Protein AF-A0A397SLP9-F1 (afdb_monomer)

Sequence (178 aa):
GDDTNVQESESQSRRNSSRRWTSPRITREQEKFQALLQELFTPAKGEKAKNVDEEEEDADGSATRAGLRVTKANQDEILCWYKYAEGFENRVRDIRTQDSSVTDPTARSRAYREVSQHLPGITEANLRKKTQKARNIYKVFVRIGINKIKRVKSYSAIAISNLSSTQIQSIIILHAVT

Organism: NCBI:txid658196

Radius of gyration: 26.46 Å; Cα contacts (8 Å, |Δi|>4): 104; chains: 1; bounding box: 80×56×82 Å

Mean predicted aligned error: 11.68 Å

Secondary structure (DSSP, 8-state):
-----------------------HHHHHHHHHHHHHHHHHHSPPTT------------SSHHHHHHHHHHHHHHHHHHHHHHHHHHHHHHHHHHHHHH-TT--HHHHHHHHHHHHHHTSTT--HHHHHHHHHHHHHHHHHHHHH-GGGGGG--S--HHHHHT--HHHHHHHHHHHHT-

pLDDT: mean 83.06, std 20.25, range [35.16, 98.69]

Structure (mmCIF, N/CA/C/O backbone):
data_AF-A0A397SLP9-F1
#
_entry.id   AF-A0A397SLP9-F1
#
loop_
_atom_site.group_PDB
_atom_site.id
_atom_site.type_symbol
_atom_site.label_atom_id
_atom_site.label_alt_id
_atom_site.label_comp_id
_atom_site.label_asym_id
_atom_site.label_e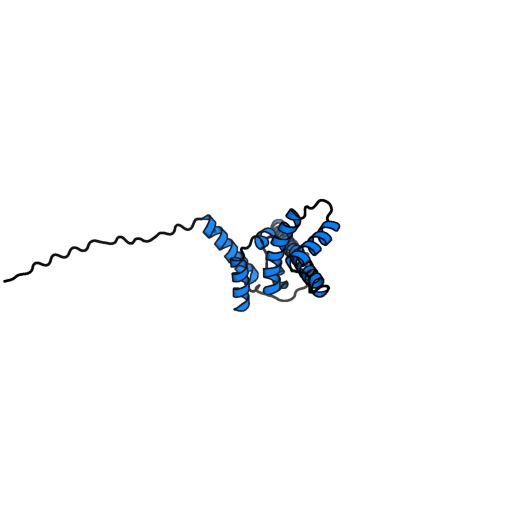ntity_id
_atom_site.label_seq_id
_atom_site.pdbx_PDB_ins_code
_atom_site.Cartn_x
_atom_site.Cartn_y
_atom_site.Cartn_z
_atom_site.occupancy
_atom_site.B_iso_or_equiv
_atom_site.auth_seq_id
_atom_site.auth_comp_id
_atom_site.auth_asym_id
_atom_site.auth_atom_id
_atom_site.pdbx_PDB_model_num
ATOM 1 N N . GLY A 1 1 ? 46.161 37.630 60.583 1.00 35.16 1 GLY A N 1
ATOM 2 C CA . GLY A 1 1 ? 45.102 37.202 61.507 1.00 35.16 1 GLY A CA 1
ATOM 3 C C . GLY A 1 1 ? 43.832 37.779 60.956 1.00 35.16 1 GLY A C 1
ATOM 4 O O . GLY A 1 1 ? 43.843 38.972 60.686 1.00 35.16 1 GLY A O 1
ATOM 5 N N . ASP A 1 2 ? 42.964 36.936 60.404 1.00 40.31 2 ASP A N 1
ATOM 6 C CA . ASP A 1 2 ? 41.846 36.289 61.134 1.00 40.31 2 ASP A CA 1
ATOM 7 C C . ASP A 1 2 ? 40.828 37.366 61.549 1.00 40.31 2 ASP A C 1
ATOM 9 O O . ASP A 1 2 ? 41.212 38.365 62.143 1.00 40.31 2 ASP A O 1
ATOM 13 N N . ASP A 1 3 ? 39.553 37.332 61.174 1.00 42.50 3 ASP A N 1
ATOM 14 C CA . ASP A 1 3 ? 38.672 36.179 61.045 1.00 42.50 3 ASP A CA 1
ATOM 15 C C . ASP A 1 3 ? 37.546 36.402 60.021 1.00 42.50 3 ASP A C 1
ATOM 17 O O . ASP A 1 3 ? 37.120 37.517 59.719 1.00 42.50 3 ASP A O 1
ATOM 21 N N . THR A 1 4 ? 37.078 35.262 59.524 1.00 49.31 4 THR A N 1
ATOM 22 C CA . THR A 1 4 ? 35.806 34.950 58.859 1.00 49.31 4 THR A CA 1
ATOM 23 C C . THR A 1 4 ? 34.607 35.895 59.071 1.00 49.31 4 THR A C 1
ATOM 25 O O . THR A 1 4 ? 34.236 36.245 60.186 1.00 49.31 4 THR A O 1
ATOM 28 N N . ASN A 1 5 ? 33.865 36.159 57.986 1.00 43.53 5 ASN A N 1
ATOM 29 C CA . ASN A 1 5 ? 32.406 36.244 58.068 1.00 43.53 5 ASN A CA 1
ATOM 30 C C . ASN A 1 5 ? 31.766 35.600 56.831 1.00 43.53 5 ASN A C 1
ATOM 32 O O . ASN A 1 5 ? 31.954 36.035 55.694 1.00 43.53 5 ASN A O 1
ATOM 36 N N . VAL A 1 6 ? 31.044 34.518 57.097 1.00 47.38 6 VAL A N 1
ATOM 37 C CA . VAL A 1 6 ? 30.242 33.743 56.161 1.00 47.38 6 VAL A CA 1
ATOM 38 C C . VAL A 1 6 ? 28.908 34.462 56.010 1.00 47.38 6 VAL A C 1
ATOM 40 O O . VAL A 1 6 ? 28.153 34.560 56.971 1.00 47.38 6 VAL A O 1
ATOM 43 N N . GLN A 1 7 ? 28.583 34.916 54.800 1.00 46.53 7 GLN A N 1
ATOM 44 C CA . GLN A 1 7 ? 27.198 35.204 54.449 1.00 46.53 7 GLN A CA 1
ATOM 45 C C . GLN A 1 7 ? 26.833 34.504 53.147 1.00 46.53 7 GLN A C 1
ATOM 47 O O . GLN A 1 7 ? 27.153 34.916 52.035 1.00 46.53 7 GLN A O 1
ATOM 52 N N . GLU A 1 8 ? 26.190 33.370 53.381 1.00 41.09 8 GLU A N 1
ATOM 53 C CA . GLU A 1 8 ? 25.277 32.643 52.526 1.00 41.09 8 GLU A CA 1
ATOM 54 C C . GLU A 1 8 ? 24.444 33.593 51.650 1.00 41.09 8 GLU A C 1
ATOM 56 O O . GLU A 1 8 ? 23.799 34.532 52.117 1.00 41.09 8 GLU A O 1
ATOM 61 N N . SER A 1 9 ? 24.470 33.361 50.344 1.00 45.47 9 SER A N 1
ATOM 62 C CA . SER A 1 9 ? 23.489 33.913 49.418 1.00 45.47 9 SER A CA 1
ATOM 63 C C . SER A 1 9 ? 23.185 32.846 48.386 1.00 45.47 9 SER A C 1
ATOM 65 O O . SER A 1 9 ? 23.760 32.784 47.300 1.00 45.47 9 SER A O 1
ATOM 67 N N . GLU A 1 10 ? 22.269 31.966 48.779 1.00 42.12 10 GLU A N 1
ATOM 68 C CA . GLU A 1 10 ? 21.476 31.175 47.857 1.00 42.12 10 GLU A CA 1
ATOM 69 C C . GLU A 1 10 ? 20.802 32.115 46.849 1.00 42.12 10 GLU A C 1
ATOM 71 O O . GLU A 1 10 ? 20.011 32.991 47.192 1.00 42.12 10 GLU A O 1
ATOM 76 N N . SER A 1 11 ? 21.101 31.936 45.567 1.00 48.62 11 SER A N 1
ATOM 77 C CA . SER A 1 11 ? 20.325 32.531 44.481 1.00 48.62 11 SER A CA 1
ATOM 78 C C . SER A 1 11 ? 20.024 31.459 43.448 1.00 48.62 11 SER A C 1
ATOM 80 O O . SER A 1 11 ? 20.692 31.286 42.436 1.00 48.62 11 SER A O 1
ATOM 82 N N . GLN A 1 12 ? 19.004 30.683 43.808 1.00 44.44 12 GLN A N 1
ATOM 83 C CA . GLN A 1 12 ? 17.846 30.363 42.981 1.00 44.44 12 GLN A CA 1
ATOM 84 C C . GLN A 1 12 ? 18.089 30.167 41.474 1.00 44.44 12 GLN A C 1
ATOM 86 O O . GLN A 1 12 ? 18.127 31.097 40.675 1.00 44.44 12 GLN A O 1
ATOM 91 N N . SER A 1 13 ? 18.049 28.891 41.085 1.00 45.97 13 SER A N 1
ATOM 92 C CA . SER A 1 13 ? 17.160 28.383 40.035 1.00 45.97 13 SER A CA 1
ATOM 93 C C . SER A 1 13 ? 16.934 29.305 38.827 1.00 45.97 13 SER A C 1
ATOM 95 O O . SER A 1 13 ? 15.917 29.992 38.718 1.00 45.97 13 SER A O 1
ATOM 97 N N . ARG A 1 14 ? 17.751 29.118 37.792 1.00 42.38 14 ARG A N 1
ATOM 98 C CA . ARG A 1 14 ? 17.234 29.125 36.419 1.00 42.38 14 ARG A CA 1
ATOM 99 C C . ARG A 1 14 ? 17.385 27.736 35.833 1.00 42.38 14 ARG A C 1
ATOM 101 O O . ARG A 1 14 ? 18.284 27.438 35.055 1.00 42.38 14 ARG A O 1
ATOM 108 N N . ARG A 1 15 ? 16.447 26.873 36.235 1.00 43.72 15 ARG A N 1
ATOM 109 C CA . ARG A 1 15 ? 16.041 25.711 35.448 1.00 43.72 15 ARG A CA 1
ATOM 110 C C . ARG A 1 15 ? 15.740 26.213 34.036 1.00 43.72 15 ARG A C 1
ATOM 112 O O . ARG A 1 15 ? 14.634 26.679 33.774 1.00 43.72 15 ARG A O 1
ATOM 119 N N . ASN A 1 16 ? 16.686 26.060 33.114 1.00 36.31 16 ASN A N 1
ATOM 120 C CA . ASN A 1 16 ? 16.372 25.944 31.696 1.00 36.31 16 ASN A CA 1
ATOM 121 C C . ASN A 1 16 ? 15.650 24.602 31.504 1.00 36.31 16 ASN A C 1
ATOM 123 O O . ASN A 1 16 ? 16.162 23.651 30.921 1.00 36.31 16 ASN A O 1
ATOM 127 N N . SER A 1 17 ? 14.433 24.514 32.045 1.00 39.94 17 SER A N 1
ATOM 128 C CA . SER A 1 17 ? 13.449 23.556 31.587 1.00 39.94 17 SER A CA 1
ATOM 129 C C . SER A 1 17 ? 13.077 24.040 30.199 1.00 39.94 17 SER A C 1
ATOM 131 O O . SER A 1 17 ? 12.253 24.939 30.029 1.00 39.94 17 SER A O 1
ATOM 133 N N . SER A 1 18 ? 13.769 23.484 29.206 1.00 43.06 18 SER A N 1
ATOM 134 C CA . SER A 1 18 ? 13.309 23.470 27.831 1.00 43.06 18 SER A CA 1
ATOM 135 C C . SER A 1 18 ? 11.942 22.796 27.855 1.00 43.06 18 SER A C 1
ATOM 137 O O . SER A 1 18 ? 11.815 21.577 27.744 1.00 43.06 18 SER A O 1
ATOM 139 N N . ARG A 1 19 ? 10.895 23.587 28.105 1.00 51.41 19 ARG A N 1
ATOM 140 C CA . ARG A 1 19 ? 9.522 23.186 27.850 1.00 51.41 19 ARG A CA 1
ATOM 141 C C . ARG A 1 19 ? 9.468 23.035 26.340 1.00 51.41 19 ARG A C 1
ATOM 143 O O . ARG A 1 19 ? 9.255 23.995 25.609 1.00 51.41 19 ARG A O 1
ATOM 150 N N . ARG A 1 20 ? 9.768 21.829 25.868 1.00 50.16 20 ARG A N 1
ATOM 151 C CA . ARG A 1 20 ? 9.490 21.382 24.511 1.00 50.16 20 ARG A CA 1
ATOM 152 C C . ARG A 1 20 ? 7.971 21.414 24.396 1.00 50.16 20 ARG A C 1
ATOM 154 O O . ARG A 1 20 ? 7.299 20.476 24.811 1.00 50.16 20 ARG A O 1
ATOM 161 N N . TRP A 1 21 ? 7.426 22.527 23.917 1.00 43.19 21 TRP A N 1
ATOM 162 C CA . TRP A 1 21 ? 6.032 22.586 23.502 1.00 43.19 21 TRP A CA 1
ATOM 163 C C . TRP A 1 21 ? 5.912 21.652 22.302 1.00 43.19 21 TRP A C 1
ATOM 165 O O . TRP A 1 21 ? 6.257 22.002 21.174 1.00 43.19 21 TRP A O 1
ATOM 175 N N . THR A 1 22 ? 5.519 20.410 22.555 1.00 57.00 22 THR A N 1
ATOM 176 C CA . THR A 1 22 ? 5.095 19.517 21.487 1.00 57.00 22 THR A CA 1
ATOM 177 C C . THR A 1 22 ? 3.794 20.091 20.933 1.00 57.00 22 THR A C 1
ATOM 179 O O . THR A 1 22 ? 2.870 20.420 21.671 1.00 57.00 22 THR A O 1
ATOM 182 N N . SER A 1 23 ? 3.756 20.319 19.620 1.00 67.06 23 SER A N 1
ATOM 183 C CA . SER A 1 23 ? 2.582 20.897 18.965 1.00 67.06 23 SER A CA 1
ATOM 184 C C . SER A 1 23 ? 1.356 19.990 19.173 1.00 67.06 23 SER A C 1
ATOM 186 O O . SER A 1 23 ? 1.497 18.776 19.004 1.00 67.06 23 SER A O 1
ATOM 188 N N . PRO A 1 24 ? 0.147 20.536 19.419 1.00 70.88 24 PRO A N 1
ATOM 189 C CA . PRO A 1 24 ? -1.094 19.754 19.523 1.00 70.88 24 PRO A CA 1
ATOM 190 C C . PRO A 1 24 ? -1.376 18.845 18.313 1.00 70.88 24 PRO A C 1
ATOM 192 O O . PRO A 1 24 ? -2.099 17.856 18.392 1.00 70.88 24 PRO A O 1
ATOM 195 N N . ARG A 1 25 ? -0.795 19.164 17.149 1.00 70.00 25 ARG A N 1
ATOM 196 C CA . ARG A 1 25 ? -0.889 18.319 15.953 1.00 70.00 25 ARG A CA 1
ATOM 197 C C . ARG A 1 25 ? -0.034 17.055 16.065 1.00 70.00 25 ARG A C 1
ATOM 199 O O . ARG A 1 25 ? -0.442 16.007 15.578 1.00 70.00 25 ARG A O 1
ATOM 206 N N . ILE A 1 26 ? 1.134 17.157 16.699 1.00 71.19 26 ILE A N 1
ATOM 207 C CA . ILE A 1 26 ? 2.046 16.027 16.918 1.00 71.19 26 ILE A CA 1
ATOM 208 C C . ILE A 1 26 ? 1.419 15.053 17.917 1.00 71.19 26 ILE A C 1
ATOM 210 O O . ILE A 1 26 ? 1.439 13.849 17.675 1.00 71.19 26 ILE A O 1
ATOM 214 N N . THR A 1 27 ? 0.808 15.562 18.992 1.00 76.62 27 THR A N 1
ATOM 215 C CA . THR A 1 27 ? 0.114 14.722 19.979 1.00 76.62 27 THR A CA 1
ATOM 216 C C . THR A 1 27 ? -1.057 13.975 19.344 1.00 76.62 27 THR A C 1
ATOM 218 O O . THR A 1 27 ? -1.142 12.760 19.490 1.00 76.62 27 THR A O 1
ATOM 221 N N . ARG A 1 28 ? -1.871 14.644 18.515 1.00 84.56 28 ARG A N 1
ATOM 222 C CA . ARG A 1 28 ? -3.003 14.006 17.822 1.00 84.56 28 ARG A CA 1
ATOM 223 C C . ARG A 1 28 ? -2.586 12.891 16.857 1.00 84.56 28 ARG A C 1
ATOM 225 O O . ARG A 1 28 ? -3.242 11.855 16.796 1.00 84.56 28 ARG A O 1
ATOM 232 N N . GLU A 1 29 ? -1.535 13.086 16.061 1.00 85.94 29 GLU A N 1
ATOM 233 C CA . GLU A 1 29 ? -1.043 12.029 15.159 1.00 85.94 29 GLU A CA 1
ATOM 234 C C . GLU A 1 29 ? -0.442 10.851 15.938 1.00 85.94 29 GLU A C 1
ATOM 236 O O . GLU A 1 29 ? -0.641 9.694 15.563 1.00 85.94 29 GLU A O 1
ATOM 241 N N . GLN A 1 30 ? 0.227 11.129 17.060 1.00 88.44 30 GLN A N 1
ATOM 242 C CA . GLN A 1 30 ? 0.732 10.089 17.949 1.00 88.44 30 GLN A CA 1
ATOM 243 C C . GLN A 1 30 ? -0.410 9.281 18.584 1.00 88.44 30 GLN A C 1
ATOM 245 O O . GLN A 1 30 ? -0.353 8.055 18.581 1.00 88.44 30 GLN A O 1
ATOM 250 N N . GLU A 1 31 ? -1.466 9.934 19.072 1.00 91.75 31 GLU A N 1
ATOM 251 C CA . GLU A 1 31 ? -2.663 9.284 19.628 1.00 91.75 31 GLU A CA 1
ATOM 252 C C . GLU A 1 31 ? -3.355 8.387 18.597 1.00 91.75 31 GLU A C 1
ATOM 254 O O . GLU A 1 31 ? -3.666 7.231 18.888 1.00 91.75 31 GLU A O 1
ATOM 259 N N . LYS A 1 32 ? -3.522 8.874 17.359 1.00 92.44 32 LYS A N 1
ATOM 260 C CA . LYS A 1 32 ? -4.047 8.058 16.254 1.00 92.44 32 LYS A CA 1
ATOM 261 C C . LYS A 1 32 ? -3.175 6.837 15.992 1.00 92.44 32 LYS A C 1
ATOM 263 O O . LYS A 1 32 ? -3.703 5.768 15.717 1.00 92.44 32 LYS A O 1
ATOM 268 N N . PHE A 1 33 ? -1.855 6.964 16.047 1.00 94.50 33 PHE A N 1
ATOM 269 C CA . PHE A 1 33 ? -0.986 5.808 15.863 1.00 94.50 33 PHE A CA 1
ATOM 270 C C . PHE A 1 33 ? -1.135 4.798 17.011 1.00 94.50 33 PHE A C 1
ATOM 272 O O . PHE A 1 33 ? -1.249 3.602 16.756 1.00 94.50 33 PHE A O 1
ATOM 279 N N . GLN A 1 34 ? -1.222 5.267 18.259 1.00 94.19 34 GLN A N 1
ATOM 280 C CA . GLN A 1 34 ? -1.451 4.398 19.418 1.00 94.19 34 GLN A CA 1
ATOM 281 C C . GLN A 1 34 ? -2.788 3.651 19.330 1.00 94.19 34 GLN A C 1
ATOM 283 O O . GLN A 1 34 ? -2.828 2.449 19.575 1.00 94.19 34 GLN A O 1
ATOM 288 N N . ALA A 1 35 ? -3.868 4.316 18.915 1.00 94.25 35 ALA A N 1
ATOM 289 C CA . ALA A 1 35 ? -5.163 3.664 18.725 1.00 94.25 35 ALA A CA 1
ATOM 290 C C . ALA A 1 35 ? -5.138 2.593 17.613 1.00 94.25 35 ALA A C 1
ATOM 292 O O . ALA A 1 35 ? -5.740 1.533 17.780 1.00 94.25 35 ALA A O 1
ATOM 293 N N . LEU A 1 36 ? -4.365 2.794 16.536 1.00 95.81 36 LEU A N 1
ATOM 294 C CA . LEU A 1 36 ? -4.159 1.757 15.516 1.00 95.81 36 LEU A CA 1
ATOM 295 C C . LEU A 1 36 ? -3.451 0.526 16.099 1.00 95.81 36 LEU A C 1
ATOM 297 O O . LEU A 1 36 ? -3.835 -0.603 15.798 1.00 95.81 36 LEU A O 1
ATOM 301 N N . LEU A 1 37 ? -2.433 0.724 16.944 1.00 94.50 37 LEU A N 1
ATOM 302 C CA . LEU A 1 37 ? -1.756 -0.386 17.622 1.00 94.50 37 LEU A CA 1
ATOM 303 C C . LEU A 1 37 ? -2.732 -1.175 18.499 1.00 94.50 37 LEU A C 1
ATOM 305 O O . LEU A 1 37 ? -2.698 -2.405 18.490 1.00 94.50 37 LEU A O 1
ATOM 309 N N . GLN A 1 38 ? -3.636 -0.485 19.199 1.00 93.81 38 GLN A N 1
ATOM 310 C CA . GLN A 1 38 ? -4.674 -1.151 19.981 1.00 93.81 38 GLN A CA 1
ATOM 311 C C . GLN A 1 38 ? -5.570 -2.009 19.085 1.00 93.81 38 GLN A C 1
ATOM 313 O O . GLN A 1 38 ? -5.751 -3.186 19.378 1.00 93.81 38 GLN A O 1
ATOM 318 N N . GLU A 1 39 ? -6.072 -1.492 17.962 1.00 93.81 39 GLU A N 1
ATOM 319 C CA . GLU A 1 39 ? -6.893 -2.297 17.045 1.00 93.81 39 GLU A CA 1
ATOM 320 C C . GLU A 1 39 ? -6.147 -3.532 16.509 1.00 93.81 39 GLU A C 1
ATOM 322 O O . GLU A 1 39 ? -6.716 -4.618 16.451 1.00 93.81 39 GLU A O 1
ATOM 327 N N . LEU A 1 40 ? -4.861 -3.409 16.168 1.00 93.25 40 LEU A N 1
ATOM 328 C CA . LEU A 1 40 ? -4.078 -4.510 15.592 1.00 93.25 40 LEU A CA 1
ATOM 329 C C . LEU A 1 40 ? -3.719 -5.613 16.604 1.00 93.25 40 LEU A C 1
ATOM 331 O O . LEU A 1 40 ? -3.685 -6.799 16.240 1.00 93.25 40 LEU A O 1
ATOM 335 N N . PHE A 1 41 ? -3.428 -5.237 17.852 1.00 91.62 41 PHE A N 1
ATOM 336 C CA . PHE A 1 41 ? -2.816 -6.134 18.838 1.00 91.62 41 PHE A CA 1
ATOM 337 C C . PHE A 1 41 ? -3.685 -6.448 20.051 1.00 91.62 41 PHE A C 1
ATOM 339 O O . PHE A 1 41 ? -3.399 -7.430 20.734 1.00 91.62 41 PHE A O 1
ATOM 346 N N . THR A 1 42 ? -4.773 -5.715 20.303 1.00 83.69 42 THR A N 1
ATOM 347 C CA . THR A 1 42 ? -5.694 -6.126 21.368 1.00 83.69 42 THR A CA 1
ATOM 348 C C . THR A 1 42 ? -6.388 -7.437 20.982 1.00 83.69 42 THR A C 1
ATOM 350 O O . THR A 1 42 ? -6.903 -7.588 19.864 1.00 83.69 42 THR A O 1
ATOM 353 N N . PRO A 1 43 ? -6.384 -8.446 21.869 1.00 66.38 43 PRO A N 1
ATOM 354 C CA . PRO A 1 43 ? -7.178 -9.645 21.667 1.00 66.38 43 PRO A CA 1
ATOM 355 C C . PRO A 1 43 ? -8.659 -9.263 21.654 1.00 66.38 43 PRO A C 1
ATOM 357 O O . PRO A 1 43 ? -9.147 -8.621 22.584 1.00 66.38 43 PRO A O 1
ATOM 360 N N . ALA A 1 44 ? -9.396 -9.667 20.619 1.00 59.34 44 ALA A N 1
ATOM 361 C CA . ALA A 1 44 ? -10.847 -9.604 20.681 1.00 59.34 44 ALA A CA 1
ATOM 362 C C . ALA A 1 44 ? -11.303 -10.565 21.790 1.00 59.34 44 ALA A C 1
ATOM 364 O O . ALA A 1 44 ? -11.029 -11.764 21.726 1.00 59.34 44 ALA A O 1
ATOM 365 N N . LYS A 1 45 ? -11.961 -10.042 22.831 1.00 48.06 45 LYS A N 1
ATOM 366 C CA . LYS A 1 45 ? -12.634 -10.861 23.847 1.00 48.06 45 LYS A CA 1
ATOM 367 C C . LYS A 1 45 ? -13.663 -11.741 23.119 1.00 48.06 45 LYS A C 1
ATOM 369 O O . LYS A 1 45 ? -14.700 -11.238 22.708 1.00 48.06 45 LYS A O 1
ATOM 374 N N . GLY A 1 46 ? -13.355 -13.027 22.935 1.00 49.69 46 GLY A N 1
ATOM 375 C CA . GLY A 1 46 ? -14.298 -14.018 22.403 1.00 49.69 46 GLY A CA 1
ATOM 376 C C . GLY A 1 46 ? -14.083 -14.469 20.955 1.00 49.69 46 GLY A C 1
ATOM 377 O O . GLY A 1 46 ? -15.046 -14.528 20.200 1.00 49.69 46 GLY A O 1
ATOM 378 N N . GLU A 1 47 ? -12.866 -14.869 20.567 1.00 45.16 47 GLU A N 1
ATOM 379 C CA . GLU A 1 47 ? -12.625 -15.631 19.325 1.00 45.16 47 GLU A CA 1
ATOM 380 C C . GLU A 1 47 ? -13.225 -17.056 19.457 1.00 45.16 47 GLU A C 1
ATOM 382 O O . GLU A 1 47 ? -12.536 -18.059 19.623 1.00 45.16 47 GLU A O 1
ATOM 387 N N . LYS A 1 48 ? -14.560 -17.146 19.460 1.00 39.59 48 LYS A N 1
ATOM 388 C CA . LYS A 1 48 ? -15.324 -18.368 19.196 1.00 39.59 48 LYS A CA 1
ATOM 389 C C . LYS A 1 48 ? -15.846 -18.240 17.772 1.00 39.59 48 LYS A C 1
ATOM 391 O O . LYS A 1 48 ? -16.558 -17.292 17.457 1.00 39.59 48 LYS A O 1
ATOM 396 N N . ALA A 1 49 ? -15.457 -19.189 16.923 1.00 49.75 49 ALA A N 1
ATOM 397 C CA . ALA A 1 49 ? -15.976 -19.328 15.574 1.00 49.75 49 ALA A CA 1
ATOM 398 C C . ALA A 1 49 ? -17.504 -19.414 15.634 1.00 49.75 49 ALA A C 1
ATOM 400 O O . ALA A 1 49 ? -18.067 -20.378 16.149 1.00 49.75 49 ALA A O 1
ATOM 401 N N . LYS A 1 50 ? -18.159 -18.379 15.131 1.00 37.84 50 LYS A N 1
ATOM 402 C CA . LYS A 1 50 ? -19.588 -18.365 14.892 1.00 37.84 50 LYS A CA 1
ATOM 403 C C . LYS A 1 50 ? -19.767 -17.889 13.457 1.00 37.84 50 LYS A C 1
ATOM 405 O O . LYS A 1 50 ? -19.670 -16.704 13.161 1.00 37.84 50 LYS A O 1
ATOM 410 N N . ASN A 1 51 ? -19.908 -18.869 12.562 1.00 51.00 51 ASN A N 1
ATOM 411 C CA . ASN A 1 51 ? -20.644 -18.672 11.323 1.00 51.00 51 ASN A CA 1
ATOM 412 C C . ASN A 1 51 ? -22.065 -18.375 11.774 1.00 51.00 51 ASN A C 1
ATOM 414 O O . ASN A 1 51 ? -22.704 -19.273 12.321 1.00 51.00 51 ASN A O 1
ATOM 418 N N . VAL A 1 52 ? -22.517 -17.141 11.635 1.00 45.31 52 VAL A N 1
ATOM 419 C CA . VAL A 1 52 ? -23.937 -16.869 11.773 1.00 45.31 52 VAL A CA 1
ATOM 420 C C . VAL A 1 52 ? -24.272 -15.789 10.763 1.00 45.31 52 VAL A C 1
ATOM 422 O O . VAL A 1 52 ? -23.783 -14.660 10.830 1.00 45.31 52 VAL A O 1
ATOM 425 N N . ASP A 1 53 ? -25.046 -16.205 9.771 1.00 55.41 53 ASP A N 1
ATOM 426 C CA . ASP A 1 53 ? -25.965 -15.328 9.076 1.00 55.41 53 ASP A CA 1
ATOM 427 C C . ASP A 1 53 ? -26.946 -14.816 10.147 1.00 55.41 53 ASP A C 1
ATOM 429 O O . ASP A 1 53 ? -27.875 -15.523 10.521 1.00 55.41 53 ASP A O 1
ATOM 433 N N . GLU A 1 54 ? -26.676 -13.650 10.739 1.00 52.22 54 GLU A N 1
ATOM 434 C CA . GLU A 1 54 ? -27.591 -13.010 11.698 1.00 52.22 54 GLU A CA 1
ATOM 435 C C . GLU A 1 54 ? -28.310 -11.864 10.993 1.00 52.22 54 GLU A C 1
ATOM 437 O O . GLU A 1 54 ? -27.802 -10.747 10.863 1.00 52.22 54 GLU A O 1
AT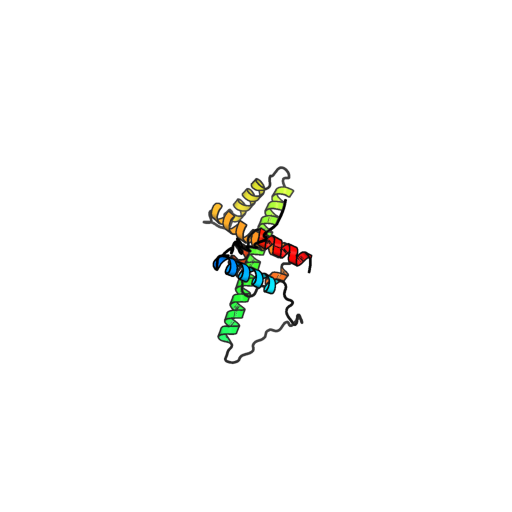OM 442 N N . GLU A 1 55 ? -29.511 -12.181 10.515 1.00 68.00 55 GLU A N 1
ATOM 443 C CA . GLU A 1 55 ? -30.627 -11.251 10.613 1.00 68.00 55 GLU A CA 1
ATOM 444 C C . GLU A 1 55 ? -31.036 -11.167 12.091 1.00 68.00 55 GLU A C 1
ATOM 446 O O . GLU A 1 55 ? -31.417 -12.176 12.675 1.00 68.00 55 GLU A O 1
ATOM 451 N N . GLU A 1 56 ? -30.967 -9.977 12.688 1.00 53.88 56 GLU A N 1
ATOM 452 C CA . GLU A 1 56 ? -31.796 -9.608 13.841 1.00 53.88 56 GLU A CA 1
ATOM 453 C C . GLU A 1 56 ? -32.109 -8.101 13.778 1.00 53.88 56 GLU A C 1
ATOM 455 O O . GLU A 1 56 ? -31.217 -7.253 13.630 1.00 53.88 56 GLU A O 1
ATOM 460 N N . GLU A 1 57 ? -33.406 -7.786 13.815 1.00 69.00 57 GLU A N 1
ATOM 461 C CA . GLU A 1 57 ? -33.973 -6.447 13.980 1.00 69.00 57 GLU A CA 1
ATOM 462 C C . GLU A 1 57 ? -34.033 -6.084 15.470 1.00 69.00 57 GLU A C 1
ATOM 464 O O . GLU A 1 57 ? -34.362 -6.930 16.288 1.00 69.00 57 GLU A O 1
ATOM 469 N N . ASP A 1 58 ? -33.726 -4.826 15.818 1.00 52.62 58 ASP A N 1
ATOM 470 C CA . ASP A 1 58 ? -34.690 -3.940 16.494 1.00 52.62 58 ASP A CA 1
ATOM 471 C C . ASP A 1 58 ? -34.117 -2.523 16.755 1.00 52.62 58 ASP A C 1
ATOM 473 O O . ASP A 1 58 ? -33.036 -2.318 17.306 1.00 52.62 58 ASP A O 1
ATOM 477 N N . ALA A 1 59 ? -34.879 -1.533 16.278 1.00 56.59 59 ALA A N 1
ATOM 478 C CA . ALA A 1 59 ? -35.022 -0.112 16.647 1.00 56.59 59 ALA A CA 1
ATOM 479 C C . ALA A 1 59 ? -33.827 0.864 16.872 1.00 56.59 59 ALA A C 1
ATOM 481 O O . ALA A 1 59 ? -34.067 2.068 16.840 1.00 56.59 59 ALA A O 1
ATOM 482 N N . ASP A 1 60 ? -32.563 0.443 16.983 1.00 51.28 60 ASP A N 1
ATOM 483 C CA . ASP A 1 60 ? -31.362 1.334 16.991 1.00 51.28 60 ASP A CA 1
ATOM 484 C C . ASP A 1 60 ? -30.372 0.987 15.845 1.00 51.28 60 ASP A C 1
ATOM 486 O O . ASP A 1 60 ? -29.293 1.555 15.648 1.00 51.28 60 ASP A O 1
ATOM 490 N N . GLY A 1 61 ? -30.775 0.027 15.008 1.00 58.44 61 GLY A N 1
ATOM 491 C CA . GLY A 1 61 ? -29.931 -0.707 14.066 1.00 58.44 61 GLY A CA 1
ATOM 492 C C . GLY A 1 61 ? -29.426 0.052 12.835 1.00 58.44 61 GLY A C 1
ATOM 493 O O . GLY A 1 61 ? -28.801 -0.557 11.970 1.00 58.44 61 GLY A O 1
ATOM 494 N N . SER A 1 62 ? -29.656 1.359 12.684 1.00 62.00 62 SER A N 1
ATOM 495 C CA . SER A 1 62 ? -29.162 2.086 11.502 1.00 62.00 62 SER A CA 1
ATOM 496 C C . SER A 1 62 ? -27.706 2.530 11.656 1.00 62.00 62 SER A C 1
ATOM 498 O O . SER A 1 62 ? -26.879 2.221 10.791 1.00 62.00 62 SER A O 1
ATOM 500 N N . ALA A 1 63 ? -27.371 3.191 12.772 1.00 64.38 63 ALA A N 1
ATOM 501 C CA . ALA A 1 63 ? -26.033 3.726 13.027 1.00 64.38 63 ALA A CA 1
ATOM 502 C C . ALA A 1 63 ? -25.006 2.604 13.235 1.00 64.38 63 ALA A C 1
ATOM 504 O O . ALA A 1 63 ? -23.943 2.612 12.612 1.00 64.38 63 ALA A O 1
ATOM 505 N N . THR A 1 64 ? -25.363 1.580 14.013 1.00 79.12 64 THR A N 1
ATOM 506 C CA . TH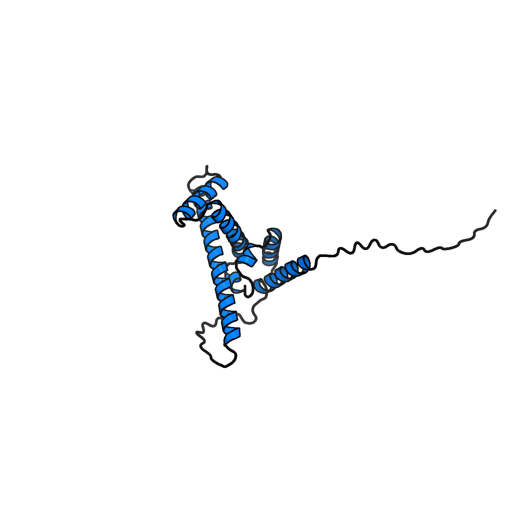R A 1 64 ? -24.518 0.399 14.250 1.00 79.12 64 THR A CA 1
ATOM 507 C C . THR A 1 64 ? -24.256 -0.369 12.955 1.00 79.12 64 THR A C 1
ATOM 509 O O . THR A 1 64 ? -23.111 -0.681 12.625 1.00 79.12 64 THR A O 1
ATOM 512 N N . ARG A 1 65 ? -25.293 -0.591 12.140 1.00 81.44 65 ARG A N 1
ATOM 513 C CA . ARG A 1 65 ? -25.168 -1.276 10.845 1.00 81.44 65 ARG A CA 1
ATOM 514 C C . ARG A 1 65 ? -24.384 -0.445 9.826 1.00 81.44 65 ARG A C 1
ATOM 516 O O . ARG A 1 65 ? -23.622 -1.002 9.039 1.00 81.44 65 ARG A O 1
ATOM 523 N N . ALA A 1 66 ? -24.531 0.882 9.833 1.00 81.31 66 ALA A N 1
ATOM 524 C CA . ALA A 1 66 ? -23.699 1.780 9.033 1.00 81.31 66 ALA A CA 1
ATOM 525 C C . ALA A 1 66 ? -22.223 1.719 9.461 1.00 81.31 66 ALA A C 1
ATOM 527 O O . ALA A 1 66 ? -21.357 1.585 8.599 1.00 81.31 66 ALA A O 1
ATOM 528 N N . GLY A 1 67 ? -21.938 1.721 10.766 1.00 83.75 67 GLY A N 1
ATOM 529 C CA . GLY A 1 67 ? -20.585 1.559 11.303 1.00 83.75 67 GLY A CA 1
ATOM 530 C C . GLY A 1 67 ? -19.935 0.241 10.874 1.00 83.75 67 GLY A C 1
ATOM 531 O O . GLY A 1 67 ? -18.821 0.246 10.353 1.00 83.75 67 GLY A O 1
ATOM 532 N N . LEU A 1 68 ? -20.658 -0.877 10.986 1.00 88.44 68 LEU A N 1
ATOM 533 C CA . LEU A 1 68 ? -20.183 -2.190 10.531 1.00 88.44 68 LEU A CA 1
ATOM 534 C C . LEU A 1 68 ? -19.891 -2.214 9.025 1.00 88.44 68 LEU A C 1
ATOM 536 O O . LEU A 1 68 ? -18.864 -2.749 8.602 1.00 88.44 68 LEU A O 1
ATOM 540 N N . ARG A 1 69 ? -20.756 -1.595 8.210 1.00 90.75 69 ARG A N 1
ATOM 541 C CA . ARG A 1 69 ? -20.530 -1.449 6.764 1.00 90.75 69 ARG A CA 1
ATOM 542 C C . ARG A 1 69 ? -19.269 -0.647 6.457 1.00 90.75 69 ARG A C 1
ATOM 544 O O . ARG A 1 69 ? -18.506 -1.054 5.586 1.00 90.75 69 ARG A O 1
ATOM 551 N N . VAL A 1 70 ? -19.023 0.447 7.178 1.00 92.88 70 VAL A N 1
ATOM 552 C CA . VAL A 1 70 ? -17.806 1.261 7.022 1.00 92.88 70 VAL A CA 1
ATOM 553 C C . VAL A 1 70 ? -16.560 0.462 7.399 1.00 92.88 70 VAL A C 1
ATOM 555 O O . VAL A 1 70 ? -15.597 0.450 6.636 1.00 92.88 70 VAL A O 1
ATOM 558 N N . THR A 1 71 ? -16.572 -0.248 8.530 1.00 93.69 71 THR A N 1
ATOM 559 C CA . THR A 1 71 ? -15.452 -1.113 8.928 1.00 93.69 71 THR A CA 1
ATOM 560 C C . THR A 1 71 ? -15.172 -2.179 7.875 1.00 93.69 71 THR A C 1
ATOM 562 O O . THR A 1 71 ? -14.025 -2.325 7.458 1.00 93.69 71 THR A O 1
ATOM 565 N N . LYS A 1 72 ? -16.201 -2.881 7.389 1.00 95.19 72 LYS A N 1
ATOM 566 C CA . LYS A 1 72 ? -16.037 -3.896 6.342 1.00 95.19 72 LYS A CA 1
ATOM 567 C C . LYS A 1 72 ? -15.478 -3.297 5.051 1.00 95.19 72 LYS A C 1
ATOM 569 O O . LYS A 1 72 ? -14.505 -3.819 4.523 1.00 95.19 72 LYS A O 1
ATOM 574 N N . ALA A 1 73 ? -16.015 -2.163 4.601 1.00 96.19 73 ALA A N 1
ATOM 575 C CA . ALA A 1 73 ? -15.514 -1.467 3.418 1.00 96.19 73 ALA A CA 1
ATOM 576 C C . ALA A 1 73 ? -14.039 -1.056 3.568 1.00 96.19 73 ALA A C 1
ATOM 578 O O . ALA A 1 73 ? -13.253 -1.258 2.646 1.00 96.19 73 ALA A O 1
ATOM 579 N N . ASN A 1 74 ? -13.640 -0.550 4.740 1.00 97.25 74 ASN A N 1
ATOM 580 C CA . ASN A 1 74 ? -12.242 -0.231 5.031 1.00 97.25 74 ASN A CA 1
ATOM 581 C C . ASN A 1 74 ? -11.353 -1.484 4.972 1.00 97.25 74 ASN A C 1
ATOM 583 O O . ASN A 1 74 ? -10.284 -1.447 4.367 1.00 97.25 74 ASN A O 1
ATOM 587 N N . GLN A 1 75 ? -11.781 -2.593 5.581 1.00 98.00 75 GLN A N 1
ATOM 588 C CA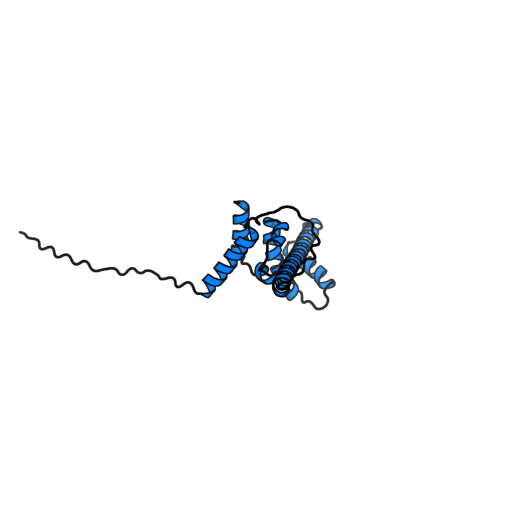 . GLN A 1 75 ? -11.037 -3.857 5.573 1.00 98.00 75 GLN A CA 1
ATOM 589 C C . GLN A 1 75 ? -10.881 -4.422 4.158 1.00 98.00 75 GLN A C 1
ATOM 591 O O . GLN A 1 75 ? -9.779 -4.826 3.779 1.00 98.00 75 GLN A O 1
ATOM 596 N N . ASP A 1 76 ? -11.954 -4.405 3.369 1.00 97.94 76 ASP A N 1
ATOM 597 C CA . ASP A 1 76 ? -11.955 -4.854 1.977 1.00 97.94 76 ASP A CA 1
ATOM 598 C C . ASP A 1 76 ? -11.049 -3.963 1.111 1.00 97.94 76 ASP A C 1
ATOM 600 O O . ASP A 1 76 ? -10.266 -4.469 0.302 1.00 97.94 76 ASP A O 1
ATOM 604 N N . GLU A 1 77 ? -11.071 -2.643 1.326 1.00 98.12 77 GLU A N 1
ATOM 605 C CA . GLU A 1 77 ? -10.174 -1.705 0.648 1.00 98.12 77 GLU A CA 1
ATOM 606 C C . GLU A 1 77 ? -8.701 -1.975 1.006 1.00 98.12 77 GLU A C 1
ATOM 608 O O . GLU A 1 77 ? -7.849 -2.069 0.118 1.00 98.12 77 GLU A O 1
ATOM 613 N N . ILE A 1 78 ? -8.386 -2.150 2.296 1.00 98.56 78 ILE A N 1
ATOM 614 C CA . ILE A 1 78 ? -7.033 -2.485 2.769 1.00 98.56 78 ILE A CA 1
ATOM 615 C C . ILE A 1 78 ? -6.558 -3.795 2.129 1.00 98.56 78 ILE A C 1
ATOM 617 O O . ILE A 1 78 ? -5.427 -3.865 1.642 1.00 98.56 78 ILE A O 1
ATOM 621 N N . LEU A 1 79 ? -7.417 -4.817 2.095 1.00 98.56 79 LEU A N 1
ATOM 622 C CA . LEU A 1 79 ? -7.114 -6.111 1.489 1.00 98.56 79 LEU A CA 1
ATOM 623 C C . LEU A 1 79 ? -6.874 -5.999 -0.022 1.00 98.56 79 LEU A C 1
ATOM 625 O O . LEU A 1 79 ? -5.957 -6.634 -0.544 1.00 98.56 79 LEU A O 1
ATOM 629 N N . CYS A 1 80 ? -7.660 -5.186 -0.727 1.00 98.44 80 CYS A N 1
ATOM 630 C CA . CYS A 1 80 ? -7.484 -4.937 -2.156 1.00 98.44 80 CYS A CA 1
ATOM 631 C C . CYS A 1 80 ? -6.108 -4.317 -2.448 1.00 98.44 80 CYS A C 1
ATOM 633 O O . CYS A 1 80 ? -5.344 -4.841 -3.264 1.00 98.44 80 CYS A O 1
ATOM 635 N N . TRP A 1 81 ? -5.737 -3.259 -1.718 1.00 98.56 81 TRP A N 1
ATOM 636 C CA . TRP A 1 81 ? -4.423 -2.628 -1.866 1.00 98.56 81 TRP A CA 1
ATOM 637 C C . TRP A 1 81 ? -3.268 -3.547 -1.464 1.00 98.56 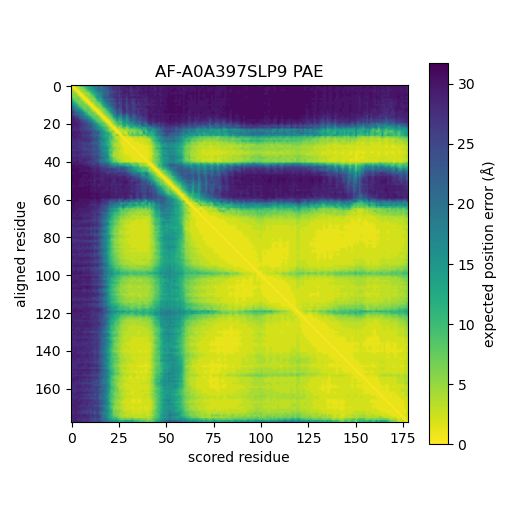81 TRP A C 1
ATOM 639 O O . TRP A 1 81 ? -2.220 -3.519 -2.113 1.00 98.56 81 TRP A O 1
ATOM 649 N N . TYR A 1 82 ? -3.456 -4.375 -0.432 1.00 98.69 82 TYR A N 1
ATOM 650 C CA . TYR A 1 82 ? -2.494 -5.404 -0.047 1.00 98.69 82 TYR A CA 1
ATOM 651 C C . TYR A 1 82 ? -2.227 -6.374 -1.205 1.00 98.69 82 TYR A C 1
ATOM 653 O O . TYR A 1 82 ? -1.078 -6.515 -1.618 1.00 98.69 82 TYR A O 1
ATOM 661 N N . LYS A 1 83 ? -3.281 -6.982 -1.769 1.00 98.50 83 LYS A N 1
ATOM 662 C CA . LYS A 1 83 ? -3.172 -7.957 -2.868 1.00 98.50 83 LYS A CA 1
ATOM 663 C C . LYS A 1 83 ? -2.552 -7.345 -4.120 1.00 98.50 83 LYS A C 1
ATOM 665 O O . LYS A 1 83 ? -1.725 -7.978 -4.769 1.00 98.50 83 LYS A O 1
ATOM 670 N N . TYR A 1 84 ? -2.907 -6.101 -4.440 1.00 98.00 84 TYR A N 1
ATOM 671 C CA . TYR A 1 84 ? -2.279 -5.367 -5.536 1.00 98.00 84 TYR A CA 1
ATOM 672 C C . TYR A 1 84 ? -0.759 -5.230 -5.336 1.00 98.00 84 TYR A C 1
ATOM 674 O O . TYR A 1 84 ? 0.018 -5.544 -6.237 1.00 98.00 84 TYR A O 1
ATOM 682 N N . ALA A 1 85 ? -0.319 -4.778 -4.157 1.00 98.38 85 ALA A N 1
ATOM 683 C CA . ALA A 1 85 ? 1.104 -4.593 -3.875 1.00 98.38 85 ALA A CA 1
ATOM 684 C C . ALA A 1 85 ? 1.870 -5.921 -3.785 1.00 98.38 85 ALA A C 1
ATOM 686 O O . ALA A 1 85 ? 3.008 -5.988 -4.246 1.00 98.38 85 ALA A O 1
ATOM 687 N N . GLU A 1 86 ? 1.249 -6.969 -3.241 1.00 98.50 86 GLU A N 1
ATOM 688 C CA . GLU A 1 86 ? 1.788 -8.330 -3.248 1.00 98.50 86 GLU A CA 1
ATOM 689 C C . GLU A 1 86 ? 2.002 -8.829 -4.683 1.00 98.50 86 GLU A C 1
ATOM 691 O O . GLU A 1 86 ? 3.110 -9.232 -5.033 1.00 98.50 86 GLU A O 1
ATOM 696 N N . GLY A 1 87 ? 0.982 -8.725 -5.541 1.00 98.25 87 GLY A N 1
ATOM 697 C CA . GLY A 1 87 ? 1.083 -9.087 -6.955 1.00 98.25 87 GLY A CA 1
ATOM 698 C C . GLY A 1 87 ? 2.170 -8.298 -7.686 1.00 98.25 87 GLY A C 1
ATOM 699 O O . GLY A 1 87 ? 2.951 -8.874 -8.442 1.00 98.25 87 GLY A O 1
ATOM 700 N N . PHE A 1 88 ? 2.287 -6.997 -7.407 1.00 98.25 88 PHE A N 1
ATOM 701 C CA . PHE A 1 88 ? 3.337 -6.156 -7.978 1.00 98.25 88 PHE A CA 1
ATOM 702 C C . PHE A 1 88 ? 4.746 -6.605 -7.552 1.00 98.25 88 PHE A C 1
ATOM 704 O O . PHE A 1 88 ? 5.620 -6.758 -8.403 1.00 98.25 88 PHE A O 1
ATOM 711 N N . GLU A 1 89 ? 4.992 -6.838 -6.258 1.00 98.12 89 GLU A N 1
ATOM 712 C CA . GLU A 1 89 ? 6.310 -7.289 -5.776 1.00 98.12 89 GLU A CA 1
ATOM 713 C C . GLU A 1 89 ? 6.640 -8.710 -6.254 1.00 98.12 89 GLU A C 1
ATOM 715 O O . GLU A 1 89 ? 7.794 -8.987 -6.590 1.00 98.12 89 GLU A O 1
ATOM 720 N N . ASN A 1 90 ? 5.638 -9.589 -6.355 1.00 98.31 90 ASN A N 1
ATOM 721 C CA . ASN A 1 90 ? 5.795 -10.913 -6.954 1.00 98.31 90 ASN A CA 1
ATOM 722 C C . ASN A 1 90 ? 6.220 -10.790 -8.417 1.00 98.31 90 ASN A C 1
ATOM 724 O O . ASN A 1 90 ? 7.220 -11.384 -8.802 1.00 98.31 90 ASN A O 1
ATOM 728 N N . ARG A 1 91 ? 5.559 -9.933 -9.203 1.00 98.00 91 ARG A N 1
ATOM 729 C CA . ARG A 1 91 ? 5.924 -9.730 -10.608 1.00 98.00 91 ARG A CA 1
ATOM 730 C C . ARG A 1 91 ? 7.336 -9.170 -10.773 1.00 98.00 91 ARG A C 1
ATOM 732 O O . ARG A 1 91 ? 8.081 -9.616 -11.641 1.00 98.00 91 ARG A O 1
ATOM 739 N N . VAL A 1 92 ? 7.733 -8.222 -9.922 1.00 98.12 92 VAL A N 1
ATOM 740 C CA . VAL A 1 92 ? 9.107 -7.689 -9.893 1.00 98.12 92 VAL A CA 1
ATOM 741 C C . VAL A 1 92 ? 10.118 -8.796 -9.602 1.00 98.12 92 VAL A C 1
ATOM 743 O O . VAL A 1 92 ? 11.171 -8.841 -10.239 1.00 98.12 92 VAL A O 1
ATOM 746 N N . ARG A 1 93 ? 9.812 -9.690 -8.656 1.00 98.06 93 ARG A N 1
ATOM 747 C CA . ARG A 1 93 ? 10.648 -10.856 -8.357 1.00 98.06 93 ARG A CA 1
ATOM 748 C C . ARG A 1 93 ? 10.718 -11.806 -9.551 1.00 98.06 93 ARG A C 1
ATOM 750 O O . ARG A 1 93 ? 11.825 -12.158 -9.938 1.00 98.06 93 ARG A O 1
ATOM 757 N N . ASP A 1 94 ? 9.590 -12.138 -10.171 1.00 98.38 94 ASP A N 1
ATOM 758 C CA . ASP A 1 94 ? 9.529 -13.053 -11.315 1.00 98.38 94 ASP A CA 1
ATOM 759 C C . ASP A 1 94 ? 10.375 -12.548 -12.487 1.00 98.38 94 ASP A C 1
ATOM 761 O O . ASP A 1 94 ? 11.163 -13.306 -13.045 1.00 98.38 94 ASP A O 1
ATOM 765 N N . ILE A 1 95 ? 10.296 -11.250 -12.808 1.00 98.25 95 ILE A N 1
ATOM 766 C CA . ILE A 1 95 ? 11.120 -10.625 -13.855 1.00 98.25 95 ILE A CA 1
ATOM 767 C C . ILE A 1 95 ? 12.619 -10.809 -13.568 1.00 98.25 95 ILE A C 1
ATOM 769 O O . ILE A 1 95 ? 13.391 -11.083 -14.482 1.00 98.25 95 ILE A O 1
ATOM 773 N N . ARG A 1 96 ? 13.039 -10.672 -12.304 1.00 97.88 96 ARG A N 1
ATOM 774 C CA . ARG A 1 96 ? 14.445 -10.840 -11.895 1.00 97.88 96 ARG A CA 1
ATOM 775 C C . ARG A 1 96 ? 14.882 -12.300 -11.836 1.00 97.88 96 ARG A C 1
ATOM 777 O O . ARG A 1 96 ? 16.063 -12.582 -11.991 1.00 97.88 96 ARG A O 1
ATOM 784 N N . THR A 1 97 ? 13.957 -13.218 -11.575 1.00 97.44 97 THR A N 1
ATOM 785 C CA . THR A 1 97 ? 14.228 -14.658 -11.611 1.00 97.44 97 THR A CA 1
ATOM 786 C C . THR A 1 97 ? 14.340 -15.162 -13.049 1.00 97.44 97 THR A C 1
ATOM 788 O O . THR A 1 97 ? 15.162 -16.031 -13.317 1.00 97.44 97 THR A O 1
ATOM 791 N N . GLN A 1 98 ? 13.557 -14.603 -13.974 1.00 97.38 98 GLN A N 1
ATOM 792 C CA . GLN A 1 98 ? 13.621 -14.920 -15.405 1.00 97.38 98 GLN A CA 1
ATOM 793 C C . GLN A 1 98 ? 14.888 -14.375 -16.076 1.00 97.38 98 GLN A C 1
ATOM 795 O O . GLN A 1 98 ? 15.418 -15.008 -16.983 1.00 97.38 98 GLN A O 1
ATOM 800 N N . ASP A 1 99 ? 15.371 -13.213 -15.634 1.00 95.94 99 ASP A N 1
ATOM 801 C CA . ASP A 1 99 ? 16.587 -12.586 -16.145 1.00 95.94 99 ASP A CA 1
ATOM 802 C C . ASP A 1 99 ? 17.388 -11.981 -14.984 1.00 95.94 99 ASP A C 1
ATOM 804 O O . ASP A 1 99 ? 17.118 -10.871 -14.514 1.00 95.94 99 ASP A O 1
ATOM 808 N N . SER A 1 100 ? 18.397 -12.722 -14.515 1.00 94.31 100 SER A N 1
ATOM 809 C CA . SER A 1 100 ? 19.219 -12.332 -13.365 1.00 94.31 100 SER A CA 1
ATOM 810 C C . SER A 1 100 ? 20.092 -11.099 -13.621 1.00 94.31 100 SER A C 1
ATOM 812 O O . SER A 1 100 ? 20.620 -10.530 -12.665 1.00 94.31 100 SER A O 1
ATOM 814 N N . SER A 1 101 ? 20.248 -10.670 -14.881 1.00 96.62 101 SER A N 1
ATOM 815 C CA . SER A 1 101 ? 20.957 -9.430 -15.230 1.00 96.62 101 SER A CA 1
ATOM 816 C C . SER A 1 101 ? 20.117 -8.177 -14.946 1.00 96.62 101 SER A C 1
ATOM 818 O O . SER A 1 101 ? 20.647 -7.068 -14.833 1.00 96.62 101 SER A O 1
ATOM 820 N N . VAL A 1 102 ? 18.800 -8.335 -14.779 1.00 97.25 102 VAL A N 1
ATOM 821 C CA . VAL A 1 102 ? 17.875 -7.221 -14.577 1.00 97.25 102 VAL A CA 1
ATOM 822 C C . VAL A 1 102 ? 18.005 -6.656 -13.167 1.00 97.25 102 VAL A C 1
ATOM 824 O O . VAL A 1 102 ? 17.730 -7.304 -12.152 1.00 97.25 102 VAL A O 1
ATOM 827 N N . THR A 1 103 ? 18.348 -5.372 -13.108 1.00 97.81 103 THR A N 1
ATOM 828 C CA . THR A 1 103 ? 18.356 -4.609 -11.861 1.00 97.81 103 THR A CA 1
ATOM 829 C C . THR A 1 103 ? 16.937 -4.390 -11.337 1.00 97.81 103 THR A C 1
ATOM 831 O O . THR A 1 103 ? 15.971 -4.296 -12.096 1.00 97.81 103 THR A O 1
ATOM 834 N N . ASP A 1 104 ? 16.794 -4.249 -10.021 1.00 96.56 104 ASP A N 1
ATOM 835 C CA . ASP A 1 104 ? 15.499 -3.999 -9.382 1.00 96.56 104 ASP A CA 1
ATOM 836 C C . ASP A 1 104 ? 14.743 -2.767 -9.950 1.00 96.56 104 ASP A C 1
ATOM 838 O O . ASP A 1 104 ? 13.555 -2.909 -10.263 1.00 96.56 104 ASP A O 1
ATOM 842 N N . PRO A 1 105 ? 15.385 -1.603 -10.202 1.00 96.62 105 PRO A N 1
ATOM 843 C CA . PRO A 1 105 ? 14.718 -0.472 -10.852 1.00 96.62 105 PRO A CA 1
ATOM 844 C C . PRO A 1 105 ? 14.169 -0.803 -12.246 1.00 96.62 105 PRO A C 1
ATOM 846 O O . PRO A 1 105 ? 13.081 -0.349 -12.619 1.00 96.62 105 PRO A O 1
ATOM 849 N N . THR A 1 106 ? 14.893 -1.625 -13.008 1.00 97.62 106 THR A N 1
A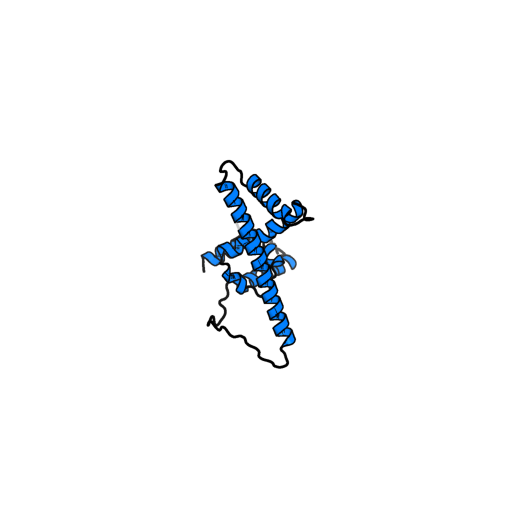TOM 850 C CA . THR A 1 106 ? 14.484 -2.061 -14.349 1.00 97.62 106 THR A CA 1
ATOM 851 C C . THR A 1 106 ? 13.308 -3.030 -14.267 1.00 97.62 106 THR A C 1
ATOM 853 O O . THR A 1 106 ? 12.324 -2.853 -14.986 1.00 97.62 106 THR A O 1
ATOM 856 N N . ALA A 1 107 ? 13.350 -3.997 -13.346 1.00 98.12 107 ALA A N 1
ATOM 857 C CA . ALA A 1 107 ? 12.242 -4.920 -13.107 1.00 98.12 107 ALA A CA 1
ATOM 858 C C . ALA A 1 107 ? 10.962 -4.184 -12.685 1.00 98.12 107 ALA A C 1
ATOM 860 O O . ALA A 1 107 ? 9.891 -4.449 -13.227 1.00 98.12 107 ALA A O 1
ATOM 861 N N . ARG A 1 108 ? 11.069 -3.191 -11.791 1.00 97.31 108 ARG A N 1
ATOM 862 C CA . ARG A 1 108 ? 9.934 -2.335 -11.405 1.00 97.31 108 ARG A CA 1
ATOM 863 C C . ARG A 1 108 ? 9.385 -1.532 -12.574 1.00 97.31 108 ARG A C 1
ATOM 865 O O . ARG A 1 108 ? 8.173 -1.458 -12.730 1.00 97.31 108 ARG A O 1
ATOM 872 N N . SER A 1 109 ? 10.254 -0.970 -13.411 1.00 95.81 109 SER A N 1
ATOM 873 C CA . SER A 1 109 ? 9.831 -0.240 -14.614 1.00 95.81 109 SER A CA 1
ATOM 874 C C . SER A 1 109 ? 9.077 -1.144 -15.595 1.00 95.81 109 SER A C 1
ATOM 876 O O . SER A 1 109 ? 8.058 -0.729 -16.143 1.00 95.81 109 SER A O 1
ATOM 878 N N . ARG A 1 110 ? 9.522 -2.395 -15.779 1.00 96.56 110 ARG A N 1
ATOM 879 C CA . ARG A 1 110 ? 8.806 -3.398 -16.585 1.00 96.56 110 ARG A CA 1
ATOM 880 C C . ARG A 1 110 ? 7.435 -3.730 -15.980 1.00 96.56 110 ARG A C 1
ATOM 882 O O . ARG A 1 110 ? 6.437 -3.611 -16.682 1.00 96.56 110 ARG A O 1
ATOM 889 N N . ALA A 1 111 ? 7.365 -4.009 -14.678 1.00 96.94 111 ALA A N 1
ATOM 890 C CA . ALA A 1 111 ? 6.098 -4.266 -13.987 1.00 96.94 111 ALA A CA 1
ATOM 891 C C . ALA A 1 111 ? 5.117 -3.076 -14.077 1.00 96.94 111 ALA A C 1
ATOM 893 O O . ALA A 1 111 ? 3.925 -3.267 -14.298 1.00 96.94 111 ALA A O 1
ATOM 894 N N . TYR A 1 112 ? 5.598 -1.830 -13.972 1.00 95.94 112 TYR A N 1
ATOM 895 C CA . TYR A 1 112 ? 4.747 -0.647 -14.157 1.00 95.94 112 TYR A CA 1
ATOM 896 C C . TYR A 1 112 ? 4.162 -0.553 -15.566 1.00 95.94 112 TYR A C 1
ATOM 898 O O . TYR A 1 112 ? 3.001 -0.167 -15.713 1.00 95.94 112 TYR A O 1
ATOM 906 N N . ARG A 1 113 ? 4.940 -0.901 -16.598 1.00 93.50 113 ARG A N 1
ATOM 907 C CA . ARG A 1 113 ? 4.462 -0.896 -17.987 1.00 93.50 113 ARG A CA 1
ATOM 908 C C . ARG A 1 113 ? 3.350 -1.917 -18.194 1.00 93.50 113 ARG A C 1
ATOM 910 O O . ARG A 1 113 ? 2.333 -1.559 -18.775 1.00 93.50 113 ARG A O 1
ATOM 917 N N . GLU A 1 114 ? 3.506 -3.126 -17.664 1.00 94.62 114 GLU A N 1
ATOM 918 C CA . GLU A 1 114 ? 2.474 -4.171 -17.722 1.00 94.62 114 GLU A CA 1
ATOM 919 C C . GLU A 1 114 ? 1.177 -3.721 -17.040 1.00 94.62 114 GLU A C 1
ATOM 921 O O . GLU A 1 114 ? 0.104 -3.785 -17.631 1.00 94.62 114 GLU A O 1
ATOM 926 N N . VAL A 1 115 ? 1.263 -3.158 -15.830 1.00 93.94 115 VAL A N 1
ATOM 927 C CA . VAL A 1 115 ? 0.074 -2.636 -15.134 1.00 93.94 115 VAL A CA 1
ATOM 928 C C . VAL A 1 115 ? -0.574 -1.484 -15.914 1.00 93.94 115 VAL A C 1
ATOM 930 O O . VAL A 1 115 ? -1.798 -1.401 -15.994 1.00 93.94 115 VAL A O 1
ATOM 933 N N . SER A 1 116 ? 0.230 -0.604 -16.517 1.00 91.56 116 SER A N 1
ATOM 934 C CA . SER A 1 116 ? -0.275 0.534 -17.298 1.00 91.56 116 SER A CA 1
ATOM 935 C C . SER A 1 116 ? -1.005 0.100 -18.572 1.00 91.56 116 SER A C 1
ATOM 937 O O . SER A 1 116 ? -1.962 0.760 -18.964 1.00 91.56 116 SER A O 1
ATOM 939 N N . GLN A 1 117 ? -0.610 -1.017 -19.197 1.00 91.56 117 GLN A N 1
ATOM 940 C CA . GLN A 1 117 ? -1.303 -1.570 -20.372 1.00 91.56 117 GLN A CA 1
ATOM 941 C C . GLN A 1 117 ? -2.756 -1.955 -20.066 1.00 91.56 117 GLN A C 1
ATOM 943 O O . GLN A 1 117 ? -3.616 -1.844 -20.935 1.00 91.56 117 GLN A O 1
ATOM 948 N N . HIS A 1 118 ? -3.044 -2.357 -18.827 1.00 90.75 118 HIS A N 1
ATOM 949 C CA . HIS A 1 118 ? -4.391 -2.722 -18.384 1.00 90.75 118 HIS A CA 1
ATOM 950 C C . HIS A 1 118 ? -5.198 -1.546 -17.812 1.00 90.75 118 HIS A C 1
ATOM 952 O O . HIS A 1 118 ? -6.376 -1.708 -17.504 1.00 90.75 118 HIS A O 1
ATOM 958 N N . LEU A 1 119 ? -4.587 -0.367 -17.659 1.00 90.44 119 LEU A N 1
ATOM 959 C CA . LEU A 1 119 ? -5.201 0.818 -17.057 1.00 90.44 119 LEU A CA 1
ATOM 960 C C . LEU A 1 119 ? -5.035 2.037 -17.980 1.00 90.44 119 LEU A C 1
ATOM 962 O O . LEU A 1 119 ? -4.309 2.977 -17.633 1.00 90.44 119 LEU A O 1
ATOM 966 N N . PRO A 1 120 ? -5.689 2.052 -19.158 1.00 85.69 120 PRO A N 1
ATOM 967 C CA . PRO A 1 120 ? -5.567 3.170 -20.085 1.00 85.69 120 PRO A CA 1
ATOM 968 C C . PRO A 1 120 ? -5.984 4.482 -19.402 1.00 85.69 120 PRO A C 1
ATOM 970 O O . PRO A 1 120 ? -7.008 4.556 -18.725 1.00 85.69 120 PRO A O 1
ATOM 973 N N . GLY A 1 121 ? -5.158 5.521 -19.549 1.00 88.00 121 GLY A N 1
ATOM 974 C CA . GLY A 1 121 ? -5.392 6.845 -18.960 1.00 88.00 121 GLY A CA 1
ATOM 975 C C . GLY A 1 121 ? -4.695 7.108 -17.618 1.00 88.00 121 GLY A C 1
ATOM 976 O O . GLY A 1 121 ? -4.682 8.255 -17.167 1.00 88.00 121 GLY A O 1
ATOM 977 N N . ILE A 1 122 ? -4.057 6.112 -16.985 1.00 91.19 122 ILE A N 1
ATOM 978 C CA . ILE A 1 122 ? -3.182 6.372 -15.831 1.00 91.19 122 ILE A CA 1
ATOM 979 C C . ILE A 1 122 ? -1.771 6.754 -16.291 1.00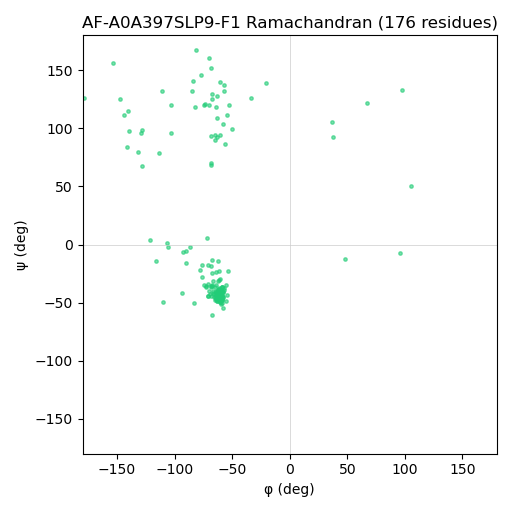 91.19 122 ILE A C 1
ATOM 981 O O . ILE A 1 122 ? -1.156 6.078 -17.111 1.00 91.19 122 ILE A O 1
ATOM 985 N N . THR A 1 123 ? -1.215 7.830 -15.732 1.00 91.12 123 THR A N 1
ATOM 986 C CA . THR A 1 123 ? 0.201 8.153 -15.945 1.00 91.12 123 THR A CA 1
ATOM 987 C C . THR A 1 123 ? 1.084 7.253 -15.086 1.00 91.12 123 THR A C 1
ATOM 989 O O . THR A 1 123 ? 0.748 6.944 -13.938 1.00 91.12 123 THR A O 1
ATOM 992 N N . GLU A 1 124 ? 2.265 6.891 -15.589 1.00 88.06 124 GLU A N 1
ATOM 993 C CA . GLU A 1 124 ? 3.214 6.063 -14.837 1.00 88.06 124 GLU A CA 1
ATOM 994 C C . GLU A 1 124 ? 3.614 6.721 -13.501 1.00 88.06 124 GLU A C 1
ATOM 996 O O . GLU A 1 124 ? 3.731 6.054 -12.474 1.00 88.06 124 GLU A O 1
ATOM 1001 N N . ALA A 1 125 ? 3.744 8.052 -13.465 1.00 91.56 125 ALA A N 1
ATOM 1002 C CA . ALA A 1 125 ? 4.024 8.798 -12.237 1.00 91.56 125 ALA A CA 1
ATOM 1003 C C . ALA A 1 125 ? 2.913 8.638 -11.181 1.00 91.56 125 ALA A C 1
ATOM 1005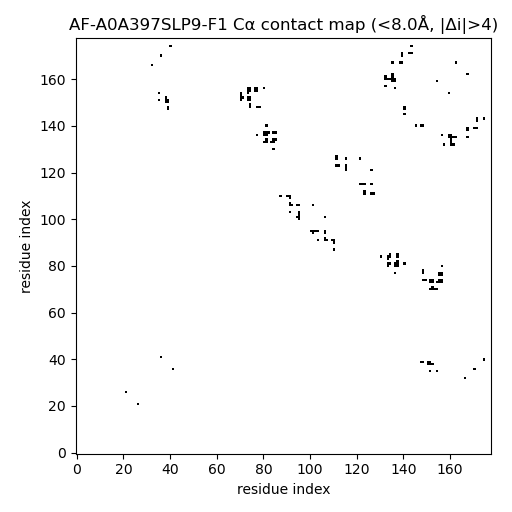 O O . ALA A 1 125 ? 3.200 8.455 -9.993 1.00 91.56 125 ALA A O 1
ATOM 1006 N N . ASN A 1 126 ? 1.644 8.672 -11.597 1.00 94.06 126 ASN A N 1
ATOM 1007 C CA . ASN A 1 126 ? 0.514 8.446 -10.697 1.00 94.06 126 ASN A CA 1
ATOM 1008 C C . ASN A 1 126 ? 0.447 6.984 -10.245 1.00 94.06 126 ASN A C 1
ATOM 1010 O O . ASN A 1 126 ? 0.210 6.723 -9.062 1.00 94.06 126 ASN A O 1
ATOM 1014 N N . LEU A 1 127 ? 0.722 6.040 -11.148 1.00 94.69 127 LEU A N 1
ATOM 1015 C CA . LEU A 1 127 ? 0.802 4.618 -10.826 1.00 94.69 127 LEU A CA 1
ATOM 1016 C C . LEU A 1 127 ? 1.893 4.334 -9.785 1.00 94.69 127 LEU A C 1
ATOM 1018 O O . LEU A 1 127 ? 1.635 3.645 -8.796 1.00 94.69 127 LEU A O 1
ATOM 1022 N N . ARG A 1 128 ? 3.084 4.923 -9.941 1.00 95.19 128 ARG A N 1
ATOM 1023 C CA . ARG A 1 128 ? 4.188 4.828 -8.971 1.00 95.19 128 ARG A CA 1
ATOM 1024 C C . ARG A 1 128 ? 3.770 5.335 -7.590 1.00 95.19 128 ARG A C 1
ATOM 1026 O O . ARG A 1 128 ? 4.012 4.656 -6.595 1.00 95.19 128 ARG A O 1
ATOM 1033 N N . LYS A 1 129 ? 3.083 6.482 -7.512 1.00 95.25 129 LYS A N 1
ATOM 1034 C CA . LYS A 1 129 ? 2.572 7.034 -6.240 1.00 95.25 129 LYS A CA 1
ATOM 1035 C C . LYS A 1 129 ? 1.555 6.103 -5.573 1.00 95.25 129 LYS A C 1
ATOM 1037 O O . LYS A 1 129 ? 1.684 5.824 -4.382 1.00 95.25 129 LYS A O 1
ATOM 1042 N N . LYS A 1 130 ? 0.568 5.601 -6.326 1.00 95.50 130 LYS A N 1
ATOM 1043 C CA . LYS A 1 130 ? -0.431 4.643 -5.814 1.00 95.50 130 LYS A CA 1
ATOM 1044 C C . LYS A 1 130 ? 0.227 3.348 -5.340 1.00 95.50 130 LYS A C 1
ATOM 1046 O O . LYS A 1 130 ? -0.062 2.873 -4.247 1.00 95.50 130 LYS A O 1
ATOM 1051 N N . THR A 1 131 ? 1.184 2.841 -6.110 1.00 97.00 131 THR A N 1
ATOM 1052 C CA . THR A 1 131 ? 1.932 1.629 -5.767 1.00 97.00 131 THR A CA 1
ATOM 1053 C C . THR A 1 131 ? 2.759 1.823 -4.511 1.00 97.00 131 THR A C 1
ATOM 1055 O O . THR A 1 131 ? 2.729 0.971 -3.633 1.00 97.00 131 THR A O 1
ATOM 1058 N N . GLN A 1 132 ? 3.428 2.963 -4.346 1.00 95.69 132 GLN A N 1
ATOM 1059 C CA . GLN A 1 132 ? 4.184 3.235 -3.127 1.00 95.69 132 GLN A CA 1
ATOM 1060 C C . GLN A 1 132 ? 3.291 3.258 -1.875 1.00 95.69 132 GLN A C 1
ATOM 1062 O O . GLN A 1 132 ? 3.691 2.729 -0.839 1.00 95.69 132 GLN A O 1
ATOM 1067 N N . LYS A 1 133 ? 2.073 3.802 -1.980 1.00 96.62 133 LYS A N 1
ATOM 1068 C CA . LYS A 1 133 ? 1.072 3.759 -0.903 1.00 96.62 133 LYS A CA 1
ATOM 1069 C C . LYS A 1 133 ? 0.615 2.333 -0.594 1.00 96.62 133 LYS A C 1
ATOM 1071 O O . LYS A 1 133 ? 0.626 1.926 0.565 1.00 96.62 133 LYS A O 1
ATOM 1076 N N . ALA A 1 134 ? 0.287 1.554 -1.620 1.00 98.12 134 ALA A N 1
ATOM 1077 C CA . ALA A 1 134 ? -0.101 0.155 -1.461 1.00 98.12 134 ALA A CA 1
ATOM 1078 C C . ALA A 1 134 ? 1.028 -0.693 -0.841 1.00 98.12 134 ALA A C 1
ATOM 1080 O O . ALA A 1 134 ? 0.790 -1.522 0.035 1.00 98.12 134 ALA A O 1
ATOM 1081 N N . ARG A 1 135 ? 2.286 -0.423 -1.209 1.00 97.69 135 ARG A N 1
ATOM 1082 C CA . ARG A 1 135 ? 3.464 -1.091 -0.636 1.00 97.69 135 ARG A CA 1
ATOM 1083 C C . ARG A 1 135 ? 3.629 -0.841 0.861 1.00 97.69 135 ARG A C 1
ATOM 1085 O O . ARG A 1 135 ? 4.134 -1.720 1.552 1.00 97.69 135 ARG A O 1
ATOM 1092 N N . ASN A 1 136 ? 3.223 0.317 1.382 1.00 97.50 136 ASN A N 1
ATOM 1093 C CA . ASN A 1 136 ? 3.253 0.564 2.827 1.00 97.50 136 ASN A CA 1
ATOM 1094 C C . ASN A 1 136 ? 2.277 -0.360 3.570 1.00 97.50 136 ASN A C 1
ATOM 1096 O O . ASN A 1 136 ? 2.662 -0.963 4.569 1.00 97.50 136 ASN A O 1
ATOM 1100 N N . ILE A 1 137 ? 1.068 -0.547 3.031 1.00 98.50 137 ILE A N 1
ATOM 1101 C CA . ILE A 1 137 ? 0.085 -1.514 3.546 1.00 98.50 137 ILE A CA 1
ATOM 1102 C C . ILE A 1 137 ? 0.669 -2.933 3.490 1.00 98.50 137 ILE A C 1
ATOM 1104 O O . ILE A 1 137 ? 0.681 -3.637 4.500 1.00 98.50 137 ILE A O 1
ATOM 1108 N N . TYR A 1 138 ? 1.220 -3.330 2.338 1.00 98.56 138 TYR A N 1
ATOM 1109 C CA . TYR A 1 138 ? 1.846 -4.642 2.162 1.00 98.56 138 TYR A CA 1
ATOM 1110 C C . TYR A 1 138 ? 2.943 -4.914 3.194 1.00 98.56 138 TYR A C 1
ATOM 1112 O O . TYR A 1 138 ? 2.909 -5.947 3.854 1.00 98.56 138 TYR A O 1
ATOM 1120 N N . LYS A 1 139 ? 3.870 -3.970 3.408 1.00 97.56 139 LYS A N 1
ATOM 1121 C CA . LYS A 1 139 ? 4.967 -4.114 4.383 1.00 97.56 139 LYS A CA 1
ATOM 1122 C C . LYS A 1 139 ? 4.485 -4.392 5.804 1.00 97.56 139 LYS A C 1
ATOM 1124 O O . LYS A 1 139 ? 5.137 -5.158 6.507 1.00 97.56 139 LYS A O 1
ATOM 1129 N N . VAL A 1 140 ? 3.382 -3.773 6.223 1.00 97.75 140 VAL A N 1
ATOM 1130 C CA . VAL A 1 140 ? 2.792 -4.022 7.543 1.00 97.75 140 VAL A CA 1
ATOM 1131 C C . VAL A 1 140 ? 2.238 -5.445 7.591 1.00 97.75 140 VAL A C 1
ATOM 1133 O O . VAL A 1 140 ? 2.709 -6.271 8.370 1.00 97.75 140 VAL A O 1
ATOM 1136 N N . PHE A 1 141 ? 1.277 -5.762 6.723 1.00 98.31 141 PHE A N 1
ATOM 1137 C CA . PHE A 1 141 ? 0.490 -6.992 6.845 1.00 98.31 141 PHE A CA 1
ATOM 1138 C C . PHE A 1 141 ? 1.209 -8.258 6.371 1.00 98.31 141 PHE A C 1
ATOM 1140 O O . PHE A 1 141 ? 0.887 -9.340 6.851 1.00 98.31 141 PHE A O 1
ATOM 1147 N N . VAL A 1 142 ? 2.233 -8.153 5.516 1.00 97.75 142 VAL A N 1
ATOM 1148 C CA . VAL A 1 142 ? 3.097 -9.302 5.185 1.00 97.75 142 VAL A CA 1
ATOM 1149 C C . VAL A 1 142 ? 3.935 -9.742 6.388 1.00 97.75 142 VAL A C 1
ATOM 1151 O O . VAL A 1 142 ? 4.357 -10.890 6.459 1.00 97.75 142 VAL A O 1
ATOM 1154 N N . ARG A 1 143 ? 4.189 -8.832 7.339 1.00 96.88 143 ARG A N 1
ATOM 1155 C CA . ARG A 1 143 ? 4.971 -9.112 8.548 1.00 96.88 143 ARG A CA 1
ATOM 1156 C C . ARG A 1 143 ? 4.108 -9.521 9.730 1.00 96.88 143 ARG A C 1
ATOM 1158 O O . ARG A 1 143 ? 4.499 -10.437 10.435 1.00 96.88 143 ARG A O 1
ATOM 1165 N N . ILE A 1 144 ? 2.968 -8.860 9.938 1.00 96.50 144 ILE A N 1
ATOM 1166 C CA . ILE A 1 144 ? 2.099 -9.136 11.098 1.00 96.50 144 ILE A CA 1
ATOM 1167 C C . ILE A 1 144 ? 0.988 -10.157 10.828 1.00 96.50 144 ILE A C 1
ATOM 1169 O O . ILE A 1 144 ? 0.251 -10.528 11.740 1.00 96.50 144 ILE A O 1
ATOM 1173 N N . GLY A 1 145 ? 0.846 -10.584 9.572 1.00 96.75 145 GLY A N 1
ATOM 1174 C CA . GLY A 1 145 ? -0.194 -11.497 9.116 1.00 96.75 145 GLY A CA 1
ATOM 1175 C C . GLY A 1 145 ? -1.381 -10.772 8.482 1.00 96.75 145 GLY A C 1
ATOM 1176 O O . GLY A 1 145 ? -1.950 -9.827 9.033 1.00 96.75 145 GLY A O 1
ATOM 1177 N N . ILE A 1 146 ? -1.804 -11.262 7.315 1.00 96.88 146 ILE A N 1
ATOM 1178 C CA . ILE A 1 146 ? -2.947 -10.728 6.560 1.00 96.88 146 ILE A CA 1
ATOM 1179 C C . ILE A 1 146 ? -4.263 -10.805 7.353 1.00 96.88 146 ILE A C 1
ATOM 1181 O O . ILE A 1 146 ? -5.131 -9.945 7.225 1.00 96.88 146 ILE A O 1
ATOM 1185 N N . ASN A 1 147 ? -4.398 -11.789 8.245 1.00 95.00 147 ASN A N 1
ATOM 1186 C CA . ASN A 1 147 ? -5.545 -11.945 9.140 1.00 95.00 147 ASN A CA 1
ATOM 1187 C C . ASN A 1 147 ? -5.725 -10.752 10.094 1.00 95.00 147 ASN A C 1
ATOM 1189 O O . ASN A 1 147 ? -6.844 -10.510 10.547 1.00 95.00 147 ASN A O 1
ATOM 1193 N N . LYS A 1 148 ? -4.667 -9.975 10.368 1.00 96.12 148 LYS A N 1
ATOM 1194 C CA . LYS A 1 148 ? -4.751 -8.758 11.188 1.00 96.12 148 LYS A CA 1
ATOM 1195 C C . LYS A 1 148 ? -5.526 -7.629 10.512 1.00 96.12 148 LYS A C 1
ATOM 1197 O O . LYS A 1 148 ? -6.020 -6.760 11.222 1.00 96.12 148 LYS A O 1
ATOM 1202 N N . ILE A 1 149 ? -5.725 -7.665 9.190 1.00 97.25 149 ILE A N 1
ATOM 1203 C CA . ILE A 1 149 ? -6.594 -6.702 8.492 1.00 97.25 149 ILE A CA 1
ATOM 1204 C C . ILE A 1 149 ? -8.011 -6.738 9.080 1.00 97.25 149 ILE A C 1
ATOM 1206 O O . ILE A 1 149 ? -8.590 -5.687 9.328 1.00 97.25 149 ILE A O 1
ATOM 1210 N N . LYS A 1 150 ? -8.529 -7.928 9.427 1.00 94.88 150 LYS A N 1
ATOM 1211 C CA . LYS A 1 150 ? -9.857 -8.101 10.052 1.00 94.88 150 LYS A CA 1
ATOM 1212 C C . LYS A 1 150 ? -9.996 -7.425 11.423 1.00 94.88 150 LYS A C 1
ATOM 1214 O O . LYS A 1 150 ? -11.104 -7.312 11.938 1.00 94.88 150 LYS A O 1
ATOM 1219 N N . ARG A 1 151 ? -8.882 -7.016 12.040 1.00 94.31 151 ARG A N 1
ATOM 1220 C CA . ARG A 1 151 ? -8.874 -6.324 13.335 1.00 94.31 151 ARG A CA 1
ATOM 1221 C C . ARG A 1 151 ? -8.953 -4.804 13.198 1.00 94.31 151 ARG A C 1
ATOM 1223 O O . ARG A 1 151 ? -9.298 -4.141 14.168 1.00 94.31 151 ARG A O 1
ATOM 1230 N N . VAL A 1 152 ? -8.693 -4.264 12.005 1.00 94.94 152 VAL A N 1
ATOM 1231 C CA . VAL A 1 152 ? -8.799 -2.828 11.725 1.00 94.94 152 VAL A CA 1
ATOM 1232 C C . VAL A 1 152 ? -10.272 -2.433 11.655 1.00 94.94 152 VAL A C 1
ATOM 1234 O O . VAL A 1 152 ? -11.015 -2.958 10.828 1.00 94.94 152 VAL A O 1
ATOM 1237 N N . LYS A 1 153 ? -10.700 -1.511 12.515 1.00 93.06 153 LYS A N 1
ATOM 1238 C CA . LYS A 1 153 ? -12.086 -1.040 12.624 1.00 93.06 153 LYS A CA 1
ATOM 1239 C C . LYS A 1 153 ? -12.241 0.393 12.140 1.00 93.06 153 LYS A C 1
ATOM 1241 O O . LYS A 1 153 ? -13.115 0.656 11.312 1.00 93.06 153 LYS A O 1
ATOM 1246 N N . SER A 1 154 ? -11.382 1.291 12.622 1.00 93.62 154 SER A N 1
ATOM 1247 C CA . SER A 1 154 ? -11.569 2.743 12.476 1.00 93.62 154 SER A CA 1
ATOM 1248 C C . SER A 1 154 ? -10.644 3.388 11.441 1.00 93.62 154 SER A C 1
ATOM 1250 O O . SER A 1 154 ? -10.729 4.594 11.210 1.00 93.62 154 SER A O 1
ATOM 1252 N N . TYR A 1 155 ? -9.755 2.614 10.812 1.00 96.06 155 TYR A N 1
ATOM 1253 C CA . TYR A 1 155 ? -8.753 3.127 9.875 1.00 96.06 155 TYR A CA 1
ATOM 1254 C C . TYR A 1 155 ? -9.047 2.683 8.447 1.00 96.06 155 TYR A C 1
ATOM 1256 O O . TYR A 1 155 ? -9.264 1.505 8.180 1.00 96.06 155 TYR A O 1
ATOM 1264 N N . SER A 1 156 ? -8.995 3.636 7.519 1.00 96.50 156 SER A N 1
ATOM 1265 C CA . SER A 1 156 ? -9.069 3.374 6.082 1.00 96.50 156 SER A CA 1
ATOM 1266 C C . SER A 1 156 ? -7.717 2.950 5.509 1.00 96.50 156 SER A C 1
ATOM 1268 O O . SER A 1 156 ? -6.659 3.166 6.117 1.00 96.50 156 SER A O 1
ATOM 1270 N N . ALA A 1 157 ? -7.721 2.432 4.277 1.00 96.88 157 ALA A N 1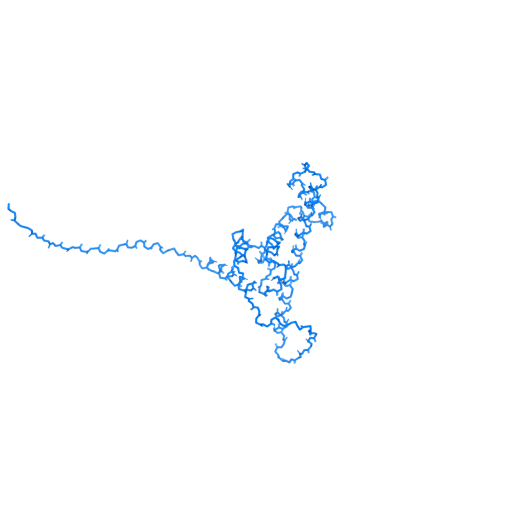
ATOM 1271 C CA . ALA A 1 157 ? -6.486 2.133 3.558 1.00 96.88 157 ALA A CA 1
ATOM 1272 C C . ALA A 1 157 ? -5.608 3.381 3.376 1.00 96.88 157 ALA A C 1
ATOM 1274 O O . ALA A 1 157 ? -4.385 3.307 3.500 1.00 96.88 157 ALA A O 1
ATOM 1275 N N . ILE A 1 158 ? -6.222 4.550 3.157 1.00 96.44 158 ILE A N 1
ATOM 1276 C CA . ILE A 1 158 ? -5.506 5.828 3.053 1.00 96.44 158 ILE A CA 1
ATOM 1277 C C . ILE A 1 158 ? -4.718 6.105 4.335 1.00 96.44 158 ILE A C 1
ATOM 1279 O O . ILE A 1 158 ? -3.533 6.433 4.249 1.00 96.44 158 ILE A O 1
ATOM 1283 N N . ALA A 1 159 ? -5.344 5.942 5.504 1.00 96.44 159 ALA A N 1
ATOM 1284 C CA . ALA A 1 159 ? -4.696 6.186 6.788 1.00 96.44 159 ALA A CA 1
ATOM 1285 C C . ALA A 1 159 ? -3.483 5.265 6.994 1.00 96.44 159 ALA A C 1
ATOM 1287 O O . ALA A 1 159 ? -2.395 5.751 7.297 1.00 96.44 159 ALA A O 1
ATOM 1288 N N . ILE A 1 160 ? -3.636 3.962 6.738 1.00 96.81 160 ILE A N 1
ATOM 1289 C CA . ILE A 1 160 ? -2.539 2.989 6.873 1.00 96.81 160 ILE A CA 1
ATOM 1290 C C . ILE A 1 160 ? -1.433 3.248 5.840 1.00 96.81 160 ILE A C 1
ATOM 1292 O O . ILE A 1 160 ? -0.247 3.178 6.157 1.00 96.81 160 ILE A O 1
ATOM 1296 N N . SER A 1 161 ? -1.789 3.597 4.602 1.00 97.06 161 SER A N 1
ATOM 1297 C CA . SER A 1 161 ? -0.804 3.866 3.548 1.00 97.06 161 SER A CA 1
ATOM 1298 C C . SER A 1 161 ? 0.094 5.074 3.838 1.00 97.06 161 SER A C 1
ATOM 1300 O O . SER A 1 161 ? 1.209 5.148 3.318 1.00 97.06 161 SER A O 1
ATOM 1302 N N . ASN A 1 162 ? -0.379 6.006 4.672 1.00 96.25 162 ASN A N 1
ATOM 1303 C CA . ASN A 1 162 ? 0.343 7.214 5.061 1.00 96.25 162 ASN A CA 1
ATOM 1304 C C . ASN A 1 162 ? 1.272 7.008 6.271 1.00 96.25 162 ASN A C 1
ATOM 1306 O O . ASN A 1 162 ? 1.960 7.956 6.649 1.00 96.25 162 ASN A O 1
ATOM 1310 N N . LEU A 1 163 ? 1.314 5.810 6.869 1.00 95.69 163 LEU A N 1
ATOM 1311 C CA . LEU A 1 163 ? 2.257 5.509 7.945 1.00 95.69 163 LEU A CA 1
ATOM 1312 C C . LEU A 1 163 ? 3.699 5.752 7.485 1.00 95.69 163 LEU A C 1
ATOM 1314 O O . LEU A 1 163 ? 4.099 5.368 6.379 1.00 95.69 163 LEU A O 1
ATOM 1318 N N . SER A 1 164 ? 4.494 6.373 8.352 1.00 94.88 164 SER A N 1
ATOM 1319 C CA . SER A 1 164 ? 5.915 6.580 8.095 1.00 94.88 164 SER A CA 1
ATOM 1320 C C . SER A 1 164 ? 6.686 5.258 8.157 1.00 94.88 164 SER A C 1
ATOM 1322 O O . SER A 1 164 ? 6.270 4.287 8.791 1.00 94.88 164 SER A O 1
ATOM 1324 N N . SER A 1 165 ? 7.883 5.233 7.567 1.00 94.94 165 SER A N 1
ATOM 1325 C CA . SER A 1 165 ? 8.786 4.082 7.689 1.00 94.94 165 SER A CA 1
ATOM 1326 C C . SER A 1 165 ? 9.088 3.720 9.148 1.00 94.94 165 SER A C 1
ATOM 1328 O O . SER A 1 165 ? 9.227 2.539 9.452 1.00 94.94 165 SER A O 1
ATOM 1330 N N . THR A 1 166 ? 9.172 4.711 10.044 1.00 95.94 166 THR A N 1
ATOM 1331 C CA . THR A 1 166 ? 9.411 4.484 11.477 1.00 95.94 166 THR A CA 1
ATOM 1332 C C . THR A 1 166 ? 8.193 3.871 12.162 1.00 95.94 166 THR A C 1
ATOM 1334 O O . THR A 1 166 ? 8.342 2.889 12.877 1.00 95.94 166 THR A O 1
ATOM 1337 N N . GLN A 1 167 ? 6.984 4.364 11.878 1.00 96.69 167 GLN A N 1
ATOM 1338 C CA . GLN A 1 167 ? 5.737 3.793 12.396 1.00 96.69 167 GLN A CA 1
ATOM 1339 C C . GLN A 1 167 ? 5.533 2.344 11.936 1.00 96.69 167 GLN A C 1
ATOM 1341 O O . GLN A 1 167 ? 5.189 1.482 12.743 1.00 96.69 167 GLN A O 1
ATOM 1346 N N . ILE A 1 168 ? 5.799 2.052 10.658 1.00 97.25 168 ILE A N 1
ATOM 1347 C CA . ILE A 1 168 ? 5.740 0.686 10.117 1.00 97.25 168 ILE A CA 1
ATOM 1348 C C . ILE A 1 168 ? 6.722 -0.228 10.860 1.00 97.25 168 ILE A C 1
ATOM 1350 O O . ILE A 1 168 ? 6.349 -1.328 11.260 1.00 97.25 168 ILE A O 1
ATOM 1354 N N . GLN A 1 169 ? 7.960 0.223 11.083 1.00 96.56 169 GLN A N 1
ATOM 1355 C CA . GLN A 1 169 ? 8.946 -0.548 11.846 1.00 96.56 169 GLN A CA 1
ATOM 1356 C C . GLN A 1 169 ? 8.494 -0.789 13.288 1.00 96.56 169 GLN A C 1
ATOM 1358 O O . GLN A 1 169 ? 8.603 -1.915 13.760 1.00 96.56 169 GLN A O 1
ATOM 1363 N N . SER A 1 170 ? 7.930 0.215 13.964 1.00 96.50 170 SER A N 1
ATOM 1364 C CA . SER A 1 170 ? 7.393 0.050 15.319 1.00 96.50 170 SER A CA 1
ATOM 1365 C C . SER A 1 170 ? 6.282 -0.999 15.386 1.00 96.50 170 SER A C 1
ATOM 1367 O O . SER A 1 170 ? 6.296 -1.813 16.303 1.00 96.50 170 SER A O 1
ATOM 1369 N N . ILE A 1 171 ? 5.362 -1.033 14.411 1.00 96.38 171 ILE A N 1
ATOM 1370 C CA . ILE A 1 171 ? 4.323 -2.078 14.328 1.00 96.38 171 ILE A CA 1
ATOM 1371 C C . ILE A 1 171 ? 4.960 -3.470 14.205 1.00 96.38 171 ILE A C 1
ATOM 1373 O O . ILE A 1 171 ? 4.558 -4.399 14.901 1.00 96.38 171 ILE A O 1
ATOM 1377 N N . ILE A 1 172 ? 5.950 -3.617 13.321 1.00 96.00 172 ILE A N 1
ATOM 1378 C CA . ILE A 1 172 ? 6.615 -4.903 13.062 1.00 96.00 172 ILE A CA 1
ATOM 1379 C C . ILE A 1 172 ? 7.388 -5.380 14.296 1.00 96.00 172 ILE A C 1
ATOM 1381 O O . ILE A 1 172 ? 7.290 -6.548 14.659 1.00 96.00 172 ILE A O 1
ATOM 1385 N N . ILE A 1 173 ? 8.141 -4.486 14.942 1.00 95.56 173 ILE A N 1
ATOM 1386 C CA . ILE A 1 173 ? 8.906 -4.801 16.154 1.00 95.56 173 ILE A CA 1
ATOM 1387 C C . ILE A 1 173 ? 7.959 -5.205 17.280 1.00 95.56 173 ILE A C 1
ATOM 1389 O O . ILE A 1 173 ? 8.204 -6.218 17.925 1.00 95.56 173 ILE A O 1
ATOM 1393 N N . LEU A 1 174 ? 6.867 -4.458 17.482 1.00 93.75 174 LEU A N 1
ATOM 1394 C CA . LEU A 1 174 ? 5.878 -4.783 18.505 1.00 93.75 174 LEU A CA 1
ATOM 1395 C C . LEU A 1 174 ? 5.291 -6.181 18.287 1.00 93.75 174 LEU A C 1
ATOM 1397 O O . LEU A 1 174 ? 5.193 -6.939 19.238 1.00 93.75 174 LEU A O 1
ATOM 1401 N N . HIS A 1 175 ? 4.967 -6.544 17.043 1.00 93.56 175 HIS A N 1
ATOM 1402 C CA . HIS A 1 175 ? 4.486 -7.889 16.736 1.00 93.56 175 HIS A CA 1
ATOM 1403 C C . HIS A 1 175 ? 5.505 -8.989 17.058 1.00 93.56 175 HIS A C 1
ATOM 1405 O O . HIS A 1 175 ? 5.117 -10.058 17.504 1.00 93.56 175 HIS A O 1
ATOM 1411 N N . ALA A 1 176 ? 6.794 -8.746 16.812 1.00 91.31 176 ALA A N 1
ATOM 1412 C CA . ALA A 1 176 ? 7.838 -9.750 17.010 1.00 91.31 176 ALA A CA 1
ATOM 1413 C C . ALA A 1 176 ? 8.125 -10.060 18.491 1.00 91.31 176 ALA A C 1
ATOM 1415 O O . ALA A 1 176 ? 8.747 -11.078 18.782 1.00 91.31 176 ALA A O 1
ATOM 1416 N N . VAL A 1 177 ? 7.711 -9.183 19.412 1.00 89.56 177 VAL A N 1
ATOM 1417 C CA . VAL A 1 177 ? 7.935 -9.328 20.863 1.00 89.56 177 VAL A CA 1
ATOM 1418 C C . VAL A 1 177 ? 6.672 -9.717 21.641 1.00 89.56 177 VAL A C 1
ATOM 1420 O O . VAL A 1 177 ? 6.729 -9.818 22.865 1.00 89.56 177 VAL A O 1
ATOM 1423 N N . THR A 1 178 ? 5.545 -9.909 20.948 1.00 79.81 178 THR A N 1
ATOM 1424 C CA . THR A 1 178 ? 4.253 -10.353 21.505 1.00 79.81 178 THR A CA 1
ATOM 1425 C C . THR A 1 178 ? 3.926 -11.761 21.055 1.00 79.81 178 THR A C 1
ATOM 1427 O O . THR A 1 178 ? 3.492 -12.562 21.907 1.00 79.81 178 THR A O 1
#

Foldseek 3Di:
DDDDDDDDDDDDDPPPPVPPPDDPVNVVLVVVLVVQLCLLPPDDPDPDDDPDPDDDDDDPCPVVVVLVVVQVVQLVQLVVLLVVLVVLVVQLVVVCVVPVVDDSVRSSVVSLVVVCVVPPPDDSVNVVVSSQLSVQSNLQCVQLHSVSSNSGRPDHSNRSSPDDPVSSVVSNVVSVVD

Solvent-accessible surface area (backbone atoms only — not comparable to full-atom values): 10623 Å² total; per-residue (Å²): 132,87,81,88,84,88,77,88,74,90,76,76,84,79,77,83,70,78,77,75,78,73,53,73,67,58,54,52,54,50,51,54,52,52,53,50,51,44,38,59,66,54,78,71,90,73,90,63,94,68,93,67,94,74,87,80,89,73,99,64,59,62,63,60,49,48,49,52,50,52,20,50,52,23,31,53,47,37,49,52,36,26,52,51,30,48,53,52,54,49,48,26,49,50,49,31,71,77,36,77,86,51,48,68,73,56,26,45,53,51,46,51,51,59,55,41,72,78,37,83,90,61,52,68,72,57,50,51,55,53,47,55,30,21,39,42,40,26,61,45,31,77,69,68,37,66,75,41,47,81,42,43,56,91,57,42,43,69,60,53,26,66,53,48,76,65,56,46,47,50,55,50,53,54,56,76,77,108